Protein 4QRI (pdb70)

Radius of gyration: 18.88 Å; Cα contacts (8 Å, |Δi|>4): 677; chains: 2; bounding box: 54×50×44 Å

InterPro domains:
  IPR000836 Phosphoribosyltransferase domain [PF00156] (18-161)
  IPR000836 Phosphoribosyltransferase domain [cd06223] (22-133)
  IPR005904 Hypoxanthine phosphoribosyl transferase [TIGR01203] (14-175)
  IPR029057 Phosphoribosyltransferase-like [G3DSA:3.40.50.2020] (1-180)
  IPR029057 Phosphoribosyltransferase-like [SSF53271] (4-178)
  IPR050408 Hypoxanthine-guanine phosphoribosyltransferase [PTHR43340] (4-176)

CATH classification: 3.40.50.2020

Sequence (312 aa):
SDILHPRFSREEDISQKVKKSLALQISEDYKKLNPIFICVLKGGVYFFTDLTREIPFSVEINFVQARKIELLKDIDIDLSSDRHVIIVEDILDTGFTLQYLVRHIFTRNPASLEIVTLLLKEEFPVKYIGWRIPDEFLVGYGLDFDGRYRNLPDIHVLEPSDILHPRFSREDISQKVKSLALQQISSEDYKKLNPIFICVLKGGVYFFTDLTREIPFSVEINFVQAIELLKDIDIDLSDRHVIIVEDILDTGFTLQYLVRHIFTRNPASLEIVTLLLKEFPVKYIGWRIPDEFLVGYGLDFDGRYRNLPDIHVLEPG

Secondary structure (DSSP, 8-state):
--EEEEEE-HHHHHHHHHHHHHHHHHHHTTS--EEEEEETTTHHHHHHHHHTSSS--EEEEEEE----EEE---S--TT-EEEEEEEEESS-HHHHHHHHHHHTT--SEEEEEEEEEE------EEEEEE-S--EEBTTB-BTTBSTT-SSEEEEE-/--EEEEEE-HHHHHHHHHHHHHHHHHHHTTS--EEEEEETTTHHHHHHHHHTSSS--EEEEEE----SB---S--TT-EEEEEEEEESS-HHHHHHHHHHHTT--SEEEEEEEEEE-----EEEEEE-S--EEBTTB-BTTBSTT-SSEEEEE--

Structure (mmCIF, N/CA/C/O backbone):
data_4QRI
#
_entry.id   4QRI
#
_cell.length_a   74.647
_cell.length_b   74.647
_cell.length_c   162.333
_cell.angle_alpha   90.00
_cell.angle_beta   90.00
_cell.angle_gamma   90.00
#
_symmetry.space_group_name_H-M   'P 41 21 2'
#
loop_
_entity.id
_entity.type
_entity.pdbx_description
1 polymer 'Hypoxanthine-guanine-xanthine phosphoribosyltransferase'
2 non-polymer 'SULFATE ION'
3 non-polymer DI(HYDROXYETHYL)ETHER
4 water water
#
loop_
_atom_site.group_PDB
_atom_site.id
_atom_site.type_symbol
_atom_site.label_atom_id
_atom_site.label_alt_id
_atom_site.label_comp_id
_atom_site.label_asym_id
_atom_site.label_entity_id
_atom_site.label_seq_id
_atom_site.pdbx_PDB_ins_code
_atom_site.Cartn_x
_atom_site.Cartn_y
_atom_site.Cartn_z
_atom_site.occupancy
_atom_site.B_iso_or_equiv
_atom_site.auth_seq_id
_atom_site.auth_comp_id
_atom_site.auth_asym_id
_atom_site.auth_atom_id
_atom_site.pdbx_PDB_model_num
ATOM 1 N N . SER A 1 30 ? 4.727 -7.840 6.306 1.00 81.66 6 SER A N 1
ATOM 2 C CA . SER A 1 30 ? 4.144 -8.289 7.606 1.00 82.53 6 SER A CA 1
ATOM 3 C C . SER A 1 30 ? 4.993 -9.424 8.242 1.00 72.71 6 SER A C 1
ATOM 4 O O . SER A 1 30 ? 4.513 -10.524 8.523 1.00 68.21 6 SER A O 1
ATOM 7 N N . ASP A 1 31 ? 6.270 -9.118 8.457 1.00 71.15 7 ASP A N 1
ATOM 8 C CA . ASP A 1 31 ? 7.223 -10.044 9.088 1.00 61.65 7 ASP A CA 1
ATOM 9 C C . ASP A 1 31 ? 6.870 -10.273 10.538 1.00 57.43 7 ASP A C 1
ATOM 10 O O . ASP A 1 31 ? 6.437 -9.343 11.229 1.00 57.75 7 ASP A O 1
ATOM 15 N N . ILE A 1 32 ? 7.081 -11.500 11.010 1.00 52.63 8 ILE A N 1
ATOM 16 C CA . ILE A 1 32 ? 6.822 -11.823 12.399 1.00 52.86 8 ILE A CA 1
ATOM 17 C C . ILE A 1 32 ? 8.110 -12.398 12.984 1.00 51.49 8 ILE A C 1
ATOM 18 O O . ILE A 1 32 ? 8.697 -13.320 12.418 1.00 46.61 8 ILE A O 1
ATOM 23 N N . LEU A 1 33 ? 8.552 -11.823 14.098 1.00 49.31 9 LEU A N 1
ATOM 24 C CA . LEU A 1 33 ? 9.754 -12.258 14.770 1.00 46.79 9 LEU A CA 1
ATOM 25 C C . LEU A 1 33 ? 9.362 -12.960 16.032 1.00 47.57 9 LEU A C 1
ATOM 26 O O . LEU A 1 33 ? 8.429 -12.535 16.698 1.00 48.98 9 LEU A O 1
ATOM 31 N N . HIS A 1 34 ? 10.067 -14.047 16.341 1.00 39.74 10 HIS A N 1
ATOM 32 C CA . HIS A 1 34 ? 9.849 -14.795 17.585 1.00 39.04 10 HIS A CA 1
ATOM 33 C C . HIS A 1 34 ? 11.173 -14.930 18.303 1.00 36.25 10 HIS A C 1
ATOM 34 O O . HIS A 1 34 ? 12.193 -14.963 17.655 1.00 35.31 10 HIS A O 1
ATOM 41 N N . PRO A 1 35 ? 11.166 -14.969 19.635 1.00 36.42 11 PRO A N 1
ATOM 42 C CA . PRO A 1 35 ? 12.421 -15.102 20.402 1.00 37.14 11 PRO A CA 1
ATOM 43 C C . PRO A 1 35 ? 13.143 -16.421 20.103 1.00 36.20 11 PRO A C 1
ATOM 44 O O . PRO A 1 35 ? 12.502 -17.404 19.753 1.00 33.67 11 PRO A O 1
ATOM 48 N N . ARG A 1 36 ? 14.466 -16.409 20.188 1.00 32.52 12 ARG A N 1
ATOM 49 C CA . ARG A 1 36 ? 15.247 -17.590 19.955 1.00 33.51 12 ARG A CA 1
ATOM 50 C C . ARG A 1 36 ? 16.445 -17.603 20.879 1.00 30.35 12 ARG A C 1
ATOM 51 O O . ARG A 1 36 ? 16.525 -18.466 21.725 1.00 29.96 12 ARG A O 1
ATOM 59 N N . PHE A 1 37 ? 17.393 -16.692 20.671 1.00 29.41 13 PHE A N 1
ATOM 60 C CA . PHE A 1 37 ? 18.545 -16.578 21.548 1.00 29.15 13 PHE A CA 1
ATOM 61 C C . PHE A 1 37 ? 18.561 -15.143 22.102 1.00 32.62 13 PHE A C 1
ATOM 62 O O . PHE A 1 37 ? 18.651 -14.170 21.342 1.00 33.76 13 PHE A O 1
ATOM 70 N N . SER A 1 38 ? 18.470 -15.003 23.434 1.00 32.48 14 SER A N 1
ATOM 71 C CA . SER A 1 38 ? 18.471 -13.676 24.031 1.00 31.76 14 SER A CA 1
ATOM 72 C C . SER A 1 38 ? 19.902 -13.135 24.087 1.00 30.98 14 SER A C 1
ATOM 73 O O . SER A 1 38 ? 20.855 -13.888 23.910 1.00 33.74 14 SER A O 1
ATOM 76 N N . ARG A 1 39 ? 20.052 -11.850 24.378 1.00 32.93 15 ARG A N 1
ATOM 77 C CA . ARG A 1 39 ? 21.376 -11.236 24.552 1.00 34.83 15 ARG A CA 1
ATOM 78 C C . ARG A 1 39 ? 22.190 -12.008 25.586 1.00 30.53 15 ARG A C 1
ATOM 79 O O . ARG A 1 39 ? 23.390 -12.150 25.462 1.00 29.20 15 ARG A O 1
ATOM 87 N N A GLU A 1 40 ? 21.522 -12.425 26.650 0.50 31.46 16 GLU A N 1
ATOM 88 N N B GLU A 1 40 ? 21.528 -12.430 26.653 0.50 31.64 16 GLU A N 1
ATOM 89 C CA A GLU A 1 40 ? 22.161 -13.155 27.720 0.50 32.51 16 GLU A CA 1
ATOM 90 C CA B GLU A 1 40 ? 22.200 -13.162 27.708 0.50 32.93 16 GLU A CA 1
ATOM 91 C C A GLU A 1 40 ? 22.569 -14.562 27.268 0.50 31.04 16 GLU A C 1
ATOM 92 C C B GLU A 1 40 ? 22.588 -14.564 27.252 0.50 31.29 16 GLU A C 1
ATOM 93 O O A GLU A 1 40 ? 23.650 -15.017 27.611 0.50 29.66 16 GLU A O 1
ATOM 94 O O B GLU A 1 40 ? 23.660 -15.029 27.598 0.50 29.90 16 GLU A O 1
ATOM 105 N N . ASP A 1 41 ? 21.741 -15.239 26.475 1.00 29.97 17 ASP A N 1
ATOM 106 C CA . ASP A 1 41 ? 22.102 -16.586 25.993 1.00 30.88 17 ASP A CA 1
ATOM 107 C C . ASP A 1 41 ? 23.379 -16.454 25.143 1.00 31.61 17 ASP A C 1
ATOM 108 O O . ASP A 1 41 ? 24.320 -17.238 25.267 1.00 33.61 17 ASP A O 1
ATOM 113 N N . ILE A 1 42 ? 23.392 -15.425 24.308 1.00 28.19 18 ILE A N 1
ATOM 114 C CA . ILE A 1 42 ? 24.495 -15.184 23.393 1.00 29.23 18 ILE A CA 1
ATOM 115 C C . ILE A 1 42 ? 25.758 -14.846 24.173 1.00 30.04 18 ILE A C 1
ATOM 116 O O . ILE A 1 42 ? 26.819 -15.397 23.940 1.00 27.98 18 ILE A O 1
ATOM 121 N N . SER A 1 43 ? 25.608 -13.977 25.152 1.00 30.88 19 SER A N 1
ATOM 122 C CA . SER A 1 43 ? 26.725 -13.586 25.986 1.00 34.01 19 SER A CA 1
ATOM 123 C C . SER A 1 43 ? 27.316 -14.799 26.691 1.00 32.29 19 SER A C 1
ATOM 124 O O . SER A 1 43 ? 28.531 -14.991 26.758 1.00 32.79 19 SER A O 1
ATOM 127 N N . GLN A 1 44 ? 26.465 -15.655 27.211 1.00 31.18 20 GLN A N 1
ATOM 128 C CA . GLN A 1 44 ? 26.976 -16.829 27.902 1.00 34.58 20 GLN A CA 1
ATOM 129 C C . GLN A 1 44 ? 27.700 -17.778 26.918 1.00 31.66 20 GLN A C 1
ATOM 130 O O . GLN A 1 44 ? 28.776 -18.304 27.216 1.00 29.67 20 GLN A O 1
ATOM 136 N N . LYS A 1 45 ? 27.144 -17.932 25.723 1.00 30.16 21 LYS A N 1
ATOM 137 C CA . LYS A 1 45 ? 27.721 -18.851 24.753 1.00 33.03 21 LYS A CA 1
ATOM 138 C C . LYS A 1 45 ? 29.060 -18.289 24.256 1.00 35.47 21 LYS A C 1
ATOM 139 O O . LYS A 1 45 ? 30.052 -19.005 24.157 1.00 35.39 21 LYS A O 1
ATOM 145 N N . VAL A 1 46 ? 29.081 -16.997 23.972 1.00 33.28 22 VAL A N 1
ATOM 146 C CA . VAL A 1 46 ? 30.311 -16.332 23.584 1.00 34.41 22 VAL A CA 1
ATOM 147 C C . VAL A 1 46 ? 31.395 -16.518 24.652 1.00 34.07 22 VAL A C 1
ATOM 148 O O . VAL A 1 46 ? 32.559 -16.757 24.332 1.00 36.41 22 VAL A O 1
ATOM 152 N N A LYS A 1 47 ? 31.025 -16.367 25.923 0.50 34.90 23 LYS A N 1
ATOM 153 N N B LYS A 1 47 ? 31.023 -16.374 25.913 0.50 33.11 23 LYS A N 1
ATOM 154 C CA A LYS A 1 47 ? 32.006 -16.523 27.012 0.50 35.53 23 LYS A CA 1
ATOM 155 C CA B LYS A 1 47 ? 31.985 -16.525 26.997 0.50 32.62 23 LYS A CA 1
ATOM 156 C C A LYS A 1 47 ? 32.570 -17.945 27.067 0.50 34.91 23 LYS A C 1
ATOM 157 C C B LYS A 1 47 ? 32.566 -17.942 27.056 0.50 33.30 23 LYS A C 1
ATOM 158 O O A LYS A 1 47 ? 33.752 -18.123 27.296 0.50 35.99 23 LYS A O 1
ATOM 159 O O B LYS A 1 47 ? 33.749 -18.116 27.295 0.50 34.47 23 LYS A O 1
ATOM 170 N N . SER A 1 48 ? 31.734 -18.953 26.843 1.00 32.75 24 SER A N 1
ATOM 171 C CA . SER A 1 48 ? 32.229 -20.306 26.871 1.00 33.57 24 SER A CA 1
ATOM 172 C C . SER A 1 48 ? 33.127 -20.580 25.664 1.00 32.96 24 SER A C 1
ATOM 173 O O . SER A 1 48 ? 34.156 -21.196 25.831 1.00 34.50 24 SER A O 1
ATOM 176 N N . LEU A 1 49 ? 32.774 -20.102 24.464 1.00 30.34 25 LEU A N 1
ATOM 177 C CA . LEU A 1 49 ? 33.640 -20.285 23.300 1.00 31.56 25 LEU A CA 1
ATOM 178 C C . LEU A 1 49 ? 34.975 -19.580 23.501 1.00 32.71 25 LEU A C 1
ATOM 179 O O . LEU A 1 49 ? 36.018 -20.082 23.090 1.00 37.11 25 LEU A O 1
ATOM 184 N N . ALA A 1 50 ? 34.941 -18.386 24.072 1.00 33.25 26 ALA A N 1
ATOM 185 C CA . ALA A 1 50 ? 36.164 -17.627 24.281 1.00 33.18 26 ALA A CA 1
ATOM 186 C C . ALA A 1 50 ? 37.051 -18.351 25.258 1.00 35.26 26 ALA A C 1
ATOM 187 O O . ALA A 1 50 ? 38.269 -18.330 25.113 1.00 35.90 26 ALA A O 1
ATOM 189 N N . LEU A 1 51 ? 36.463 -18.983 26.262 1.00 34.99 27 LEU A N 1
ATOM 190 C CA . LEU A 1 51 ? 37.285 -19.710 27.237 1.00 42.04 27 LEU A CA 1
ATOM 191 C C . LEU A 1 51 ? 38.042 -20.890 26.587 1.00 39.01 27 LEU A C 1
ATOM 192 O O . LEU A 1 51 ? 39.221 -21.081 26.858 1.00 40.08 27 LEU A O 1
ATOM 197 N N . GLN A 1 52 ? 37.382 -21.649 25.717 1.00 37.52 28 GLN A N 1
ATOM 198 C CA . GLN A 1 52 ? 38.040 -22.768 25.035 1.00 39.47 28 GLN A CA 1
ATOM 199 C C . GLN A 1 52 ? 39.115 -22.196 24.129 1.00 39.74 28 GLN A C 1
ATOM 200 O O . GLN A 1 52 ? 40.238 -22.657 24.140 1.00 41.42 28 GLN A O 1
ATOM 206 N N . ILE A 1 53 ? 38.779 -21.159 23.365 1.00 37.26 29 ILE A N 1
ATOM 207 C CA . ILE A 1 53 ? 39.738 -20.582 22.419 1.00 38.91 29 ILE A CA 1
ATOM 208 C C . ILE A 1 53 ? 40.958 -20.008 23.128 1.00 40.34 29 ILE A C 1
ATOM 209 O O . ILE A 1 53 ? 42.108 -20.224 22.700 1.00 43.61 29 ILE A O 1
ATOM 214 N N . SER A 1 54 ? 40.723 -19.302 24.217 1.00 41.37 30 SER A N 1
ATOM 215 C CA . SER A 1 54 ? 41.820 -18.725 25.003 1.00 43.74 30 SER A CA 1
ATOM 216 C C . SER A 1 54 ? 42.800 -19.776 25.473 1.00 44.11 30 SER A C 1
ATOM 217 O O . SER A 1 54 ? 44.001 -19.573 25.386 1.00 49.54 30 SER A O 1
ATOM 220 N N . GLU A 1 55 ? 42.295 -20.885 25.989 1.00 48.66 31 GLU A N 1
ATOM 221 C CA . GLU A 1 55 ? 43.180 -21.974 26.446 1.00 52.94 31 GLU A CA 1
ATOM 222 C C . GLU A 1 55 ? 43.943 -22.593 25.284 1.00 49.68 31 GLU A C 1
ATOM 223 O O . GLU A 1 55 ? 45.144 -22.758 25.346 1.00 42.21 31 GLU A O 1
ATOM 229 N N . ASP A 1 56 ? 43.262 -22.819 24.170 1.00 46.52 32 ASP A N 1
ATOM 230 C CA . ASP A 1 56 ? 43.929 -23.468 23.048 1.00 48.69 32 ASP A CA 1
ATOM 231 C C . ASP A 1 56 ? 44.941 -22.570 22.361 1.00 47.60 32 ASP A C 1
ATOM 232 O O . ASP A 1 56 ? 45.892 -23.081 21.813 1.00 53.80 32 ASP A O 1
ATOM 237 N N . TYR A 1 57 ? 44.763 -21.250 22.426 1.00 45.55 33 TYR A N 1
ATOM 238 C CA . TYR A 1 57 ? 45.663 -20.308 21.737 1.00 45.84 33 TYR A CA 1
ATOM 239 C C . TYR A 1 57 ? 46.529 -19.396 22.613 1.00 45.77 33 TYR A C 1
ATOM 240 O O . TYR A 1 57 ? 47.245 -18.544 22.089 1.00 43.89 33 TYR A O 1
ATOM 249 N N . LYS A 1 58 ? 46.528 -19.633 23.918 1.00 49.10 34 LYS A N 1
ATOM 250 C CA . LYS A 1 58 ? 47.283 -18.809 24.897 1.00 55.55 34 LYS A CA 1
ATOM 251 C C . LYS A 1 58 ? 48.698 -18.352 24.476 1.00 55.54 34 LYS A C 1
ATOM 252 O O . LYS A 1 58 ? 49.056 -17.193 24.641 1.00 59.88 34 LYS A O 1
ATOM 258 N N . LYS A 1 59 ? 49.493 -19.258 23.931 1.00 57.26 35 LYS A N 1
ATOM 259 C CA . LYS A 1 59 ? 50.874 -18.938 23.548 1.00 63.52 35 LYS A CA 1
ATOM 260 C C . LYS A 1 59 ? 51.079 -18.848 22.040 1.00 61.13 35 LYS A C 1
ATOM 261 O O . LYS A 1 59 ? 52.213 -18.706 21.574 1.00 61.68 35 LYS A O 1
ATOM 267 N N . LEU A 1 60 ? 49.992 -18.891 21.282 1.00 53.06 36 LEU A N 1
ATOM 268 C CA . LEU A 1 60 ? 50.092 -18.987 19.843 1.00 51.94 36 LEU A CA 1
ATOM 269 C C . LEU A 1 60 ? 49.942 -17.678 19.074 1.00 52.81 36 LEU A C 1
ATOM 270 O O . LEU A 1 60 ? 49.875 -17.705 17.856 1.00 54.56 36 LEU A O 1
ATOM 275 N N . ASN A 1 61 ? 49.894 -16.541 19.774 1.00 55.45 37 ASN A N 1
ATOM 276 C CA . ASN A 1 61 ? 49.832 -15.240 19.118 1.00 54.16 37 ASN A CA 1
ATOM 277 C C . ASN A 1 61 ? 48.858 -15.293 17.930 1.00 51.83 37 ASN A C 1
ATOM 278 O O . ASN A 1 61 ? 49.216 -14.995 16.791 1.00 49.16 37 ASN A O 1
ATOM 283 N N . PRO A 1 62 ? 47.612 -15.669 18.197 1.00 47.66 38 PRO A N 1
ATOM 284 C CA . PRO A 1 62 ? 46.654 -15.861 17.110 1.00 46.47 38 PRO A CA 1
ATOM 285 C C . PRO A 1 62 ? 46.159 -14.607 16.383 1.00 43.44 38 PRO A C 1
ATOM 286 O O . PRO A 1 62 ? 46.194 -13.510 16.934 1.00 42.43 38 PRO A O 1
ATOM 290 N N . ILE A 1 63 ? 45.710 -14.826 15.151 1.00 41.56 39 ILE A N 1
ATOM 291 C CA . ILE A 1 63 ? 45.117 -13.826 14.305 1.00 44.25 39 ILE A CA 1
ATOM 292 C C . ILE A 1 63 ? 43.660 -14.229 14.118 1.00 41.75 39 ILE A C 1
ATOM 293 O O . ILE A 1 63 ? 43.378 -15.339 13.675 1.00 44.77 39 ILE A O 1
ATOM 298 N N . PHE A 1 64 ? 42.745 -13.335 14.457 1.00 37.67 40 PHE A N 1
ATOM 299 C CA . PHE A 1 64 ? 41.333 -13.583 14.295 1.00 36.73 40 PHE A CA 1
ATOM 300 C C . PHE A 1 64 ? 40.850 -12.825 13.078 1.00 37.48 40 PHE A C 1
ATOM 301 O O . PHE A 1 64 ? 41.013 -11.595 13.012 1.00 39.30 40 PHE A O 1
ATOM 309 N N . ILE A 1 65 ? 40.256 -13.560 12.131 1.00 36.84 41 ILE A N 1
ATOM 310 C CA . ILE A 1 65 ? 39.753 -13.006 10.884 1.00 39.30 41 ILE A CA 1
ATOM 311 C C . ILE A 1 65 ? 38.243 -12.916 10.955 1.00 38.56 41 ILE A C 1
ATOM 312 O O . ILE A 1 65 ? 37.563 -13.929 11.072 1.00 36.89 41 ILE A O 1
ATOM 317 N N . CYS A 1 66 ? 37.731 -11.696 10.874 1.00 35.55 42 CYS A N 1
ATOM 318 C CA . CYS A 1 66 ? 36.300 -11.453 10.921 1.00 34.08 42 CYS A CA 1
ATOM 319 C C . CYS A 1 66 ? 35.751 -11.536 9.508 1.00 34.71 42 CYS A C 1
ATOM 320 O O . CYS A 1 66 ? 36.262 -10.864 8.606 1.00 34.11 42 CYS A O 1
ATOM 323 N N . VAL A 1 67 ? 34.725 -12.351 9.300 1.00 34.22 43 VAL A N 1
ATOM 324 C CA . VAL A 1 67 ? 34.070 -12.407 8.010 1.00 33.84 43 VAL A CA 1
ATOM 325 C C . VAL A 1 67 ? 32.918 -11.398 8.014 1.00 32.44 43 VAL A C 1
ATOM 326 O O . VAL A 1 67 ? 31.877 -11.657 8.577 1.00 30.74 43 VAL A O 1
ATOM 330 N N . LEU A 1 68 ? 33.122 -10.246 7.371 1.00 35.10 44 LEU A N 1
ATOM 331 C CA . LEU A 1 68 ? 32.096 -9.190 7.278 1.00 34.97 44 LEU A CA 1
ATOM 332 C C . LEU A 1 68 ? 31.011 -9.602 6.295 1.00 35.73 44 LEU A C 1
ATOM 333 O O . LEU A 1 68 ? 31.248 -10.441 5.446 1.00 34.56 44 LEU A O 1
ATOM 338 N N . LYS A 1 69 ? 29.804 -9.073 6.403 1.00 37.05 45 LYS A N 1
ATOM 339 C CA . LYS A 1 69 ? 29.387 -8.122 7.425 1.00 39.12 45 LYS A CA 1
ATOM 340 C C . LYS A 1 69 ? 28.757 -8.819 8.659 1.00 39.12 45 LYS A C 1
ATOM 341 O O . LYS A 1 69 ? 28.885 -8.344 9.789 1.00 40.69 45 LYS A O 1
ATOM 347 N N . GLY A 1 70 ? 28.158 -9.977 8.448 1.00 43.16 46 GLY A N 1
ATOM 348 C CA . GLY A 1 70 ? 27.466 -10.696 9.513 1.00 42.85 46 GLY A CA 1
ATOM 349 C C . GLY A 1 70 ? 28.250 -11.172 10.720 1.00 39.62 46 GLY A C 1
ATOM 350 O O . GLY A 1 70 ? 27.675 -11.291 11.817 1.00 39.89 46 GLY A O 1
ATOM 351 N N . GLY A 1 71 ? 29.550 -11.413 10.570 1.00 30.68 47 GLY A N 1
ATOM 352 C CA . GLY A 1 71 ? 30.315 -11.873 11.703 1.00 28.73 47 GLY A CA 1
ATOM 353 C C . GLY A 1 71 ? 30.714 -10.810 12.710 1.00 28.82 47 GLY A C 1
ATOM 354 O O . GLY A 1 71 ? 31.145 -11.128 13.796 1.00 32.49 47 GLY A O 1
ATOM 355 N N . VAL A 1 72 ? 30.489 -9.544 12.393 1.00 28.34 48 VAL A N 1
ATOM 356 C CA . VAL A 1 72 ? 31.056 -8.475 13.197 1.00 28.26 48 VAL A CA 1
ATOM 357 C C . VAL A 1 72 ? 30.636 -8.389 14.661 1.00 28.87 48 VAL A C 1
ATOM 358 O O . VAL A 1 72 ? 31.484 -8.133 15.520 1.00 30.52 48 VAL A O 1
ATOM 362 N N . TYR A 1 73 ? 29.356 -8.609 14.963 1.00 28.89 49 TYR A N 1
ATOM 363 C CA . TYR A 1 73 ? 28.882 -8.516 16.346 1.00 28.43 49 TYR A CA 1
ATOM 364 C C . TYR A 1 73 ? 29.506 -9.634 17.163 1.00 30.23 49 TYR A C 1
ATOM 365 O O . TYR A 1 73 ? 30.039 -9.401 18.252 1.00 26.67 49 TYR A O 1
ATOM 374 N N . PHE A 1 74 ? 29.451 -10.854 16.626 1.00 29.76 50 PHE A N 1
ATOM 375 C CA . PHE A 1 74 ? 30.058 -12.014 17.297 1.00 27.34 50 PHE A CA 1
ATOM 376 C C . PHE A 1 74 ? 31.549 -11.818 17.495 1.00 27.93 50 PHE A C 1
ATOM 377 O O . PHE A 1 74 ? 32.093 -12.034 18.578 1.00 28.02 50 PHE A O 1
ATOM 385 N N . PHE A 1 75 ? 32.204 -11.307 16.464 1.00 29.50 51 PHE A N 1
ATOM 386 C CA . PHE A 1 75 ? 33.642 -11.100 16.487 1.00 28.52 51 PHE A CA 1
ATOM 387 C C . PHE A 1 75 ? 34.095 -10.172 17.601 1.00 28.97 51 PHE A C 1
ATOM 388 O O . PHE A 1 75 ? 35.057 -10.457 18.317 1.00 32.09 51 PHE A O 1
ATOM 396 N N . THR A 1 76 ? 33.408 -9.055 17.773 1.00 29.48 52 THR A N 1
ATOM 397 C CA . THR A 1 76 ? 33.832 -8.099 18.794 1.00 31.76 52 THR A CA 1
ATOM 398 C C . THR A 1 76 ? 33.572 -8.651 20.183 1.00 32.16 52 THR A C 1
ATOM 399 O O . THR A 1 76 ? 34.347 -8.405 21.109 1.00 29.31 52 THR A O 1
ATOM 403 N N . ASP A 1 77 ? 32.448 -9.354 20.331 1.00 31.08 53 ASP A N 1
ATOM 404 C CA . ASP A 1 77 ? 32.075 -9.933 21.622 1.00 30.81 53 ASP A CA 1
ATOM 405 C C . ASP A 1 77 ? 33.035 -11.041 22.007 1.00 30.03 53 ASP A C 1
ATOM 406 O O . ASP A 1 77 ? 33.508 -11.075 23.131 1.00 30.43 53 ASP A O 1
ATOM 411 N N . LEU A 1 78 ? 33.365 -11.898 21.057 1.00 29.01 54 LEU A N 1
ATOM 412 C CA . LEU A 1 78 ? 34.297 -12.973 21.304 1.00 30.17 54 LEU A CA 1
ATOM 413 C C . LEU A 1 78 ? 35.732 -12.501 21.613 1.00 30.49 54 LEU A C 1
ATOM 414 O O . LEU A 1 78 ? 36.331 -12.935 22.581 1.00 29.38 54 LEU A O 1
ATOM 419 N N . THR A 1 79 ? 36.297 -11.649 20.758 1.00 31.74 55 THR A N 1
ATOM 420 C CA . THR A 1 79 ? 37.702 -11.244 20.913 1.00 30.99 55 THR A CA 1
ATOM 421 C C . THR A 1 79 ? 37.924 -10.490 22.203 1.00 31.97 55 THR A C 1
ATOM 422 O O . THR A 1 79 ? 38.996 -10.569 22.786 1.00 32.18 55 THR A O 1
ATOM 426 N N . ARG A 1 80 ? 36.896 -9.784 22.657 1.00 32.33 56 ARG A N 1
ATOM 427 C CA . ARG A 1 80 ? 36.920 -9.068 23.938 1.00 34.41 56 ARG A CA 1
ATOM 428 C C . ARG A 1 80 ? 37.093 -9.927 25.162 1.00 35.68 56 ARG A C 1
ATOM 429 O O . ARG A 1 80 ? 37.481 -9.427 26.216 1.00 36.05 56 ARG A O 1
ATOM 437 N N . GLU A 1 81 ? 36.574 -11.140 25.071 1.00 33.53 57 GLU A N 1
ATOM 438 C CA . GLU A 1 81 ? 36.600 -12.104 26.168 1.00 36.43 57 GLU A CA 1
ATOM 439 C C . GLU A 1 81 ? 37.883 -12.929 26.177 1.00 35.01 57 GLU A C 1
ATOM 440 O O . GLU A 1 81 ? 38.043 -13.762 27.045 1.00 41.58 57 GLU A O 1
ATOM 446 N N . ILE A 1 82 ? 38.749 -12.747 25.178 1.00 34.96 58 ILE A N 1
ATOM 447 C CA . ILE A 1 82 ? 40.043 -13.420 25.138 1.00 36.74 58 ILE A CA 1
ATOM 448 C C . ILE A 1 82 ? 40.928 -12.465 25.958 1.00 37.66 58 ILE A C 1
ATOM 449 O O . ILE A 1 82 ? 41.258 -11.383 25.480 1.00 38.13 58 ILE A O 1
ATOM 454 N N . PRO A 1 83 ? 41.374 -12.874 27.150 1.00 38.67 59 PRO A N 1
ATOM 455 C CA . PRO A 1 83 ? 42.121 -11.994 28.064 1.00 38.34 59 PRO A CA 1
ATOM 456 C C . PRO A 1 83 ? 43.593 -11.735 27.742 1.00 39.84 59 PRO A C 1
ATOM 457 O O . PRO A 1 83 ? 44.397 -11.617 28.644 1.00 46.01 59 PRO A O 1
ATOM 461 N N . PHE A 1 84 ? 43.968 -11.719 26.471 1.00 39.43 60 PHE A N 1
ATOM 462 C CA . PHE A 1 84 ? 45.335 -11.382 26.072 1.00 37.87 60 PHE A CA 1
ATOM 463 C C . PHE A 1 84 ? 45.189 -10.783 24.686 1.00 37.40 60 PHE A C 1
ATOM 464 O O . PHE A 1 84 ? 44.170 -11.004 24.006 1.00 36.29 60 PHE A O 1
ATOM 472 N N . SER A 1 85 ? 46.169 -9.993 24.290 1.00 36.88 61 SER A N 1
ATOM 473 C CA . SER A 1 85 ? 46.135 -9.352 23.009 1.00 38.25 61 SER A CA 1
ATOM 474 C C . SER A 1 85 ? 46.045 -10.331 21.864 1.00 38.59 61 SER A C 1
ATOM 475 O O . SER A 1 85 ? 46.771 -11.310 21.829 1.00 40.87 61 SER A O 1
ATOM 478 N N . VAL A 1 86 ? 45.170 -10.047 20.913 1.00 38.59 62 VAL A N 1
ATOM 479 C CA . VAL A 1 86 ? 45.092 -10.855 19.692 1.00 37.10 62 VAL A CA 1
ATOM 480 C C . VAL A 1 86 ? 45.137 -9.880 18.532 1.00 36.46 62 VAL A C 1
ATOM 481 O O . VAL A 1 86 ? 44.881 -8.678 18.701 1.00 33.83 62 VAL A O 1
ATOM 485 N N . GLU A 1 87 ? 45.496 -10.373 17.363 1.00 36.35 63 GLU A N 1
ATOM 486 C CA . GLU A 1 87 ? 45.538 -9.534 16.194 1.00 37.35 63 GLU A CA 1
ATOM 487 C C . GLU A 1 87 ? 44.217 -9.745 15.453 1.00 37.71 63 GLU A C 1
ATOM 488 O O . GLU A 1 87 ? 43.708 -10.851 15.410 1.00 39.88 63 GLU A O 1
ATOM 494 N N . ILE A 1 88 ? 43.635 -8.680 14.929 1.00 35.80 64 ILE A N 1
ATOM 495 C CA . ILE A 1 88 ? 42.380 -8.787 14.228 1.00 36.05 64 ILE A CA 1
ATOM 496 C C . ILE A 1 88 ? 42.534 -8.348 12.787 1.00 38.37 64 ILE A C 1
ATOM 497 O O . ILE A 1 88 ? 43.403 -7.545 12.479 1.00 41.62 64 ILE A O 1
ATOM 502 N N . ASN A 1 89 ? 41.728 -8.925 11.904 1.00 38.26 65 ASN A N 1
ATOM 503 C CA . ASN A 1 89 ? 41.781 -8.573 10.495 1.00 39.30 65 ASN A CA 1
ATOM 504 C C . ASN A 1 89 ? 40.405 -8.876 9.949 1.00 36.61 65 ASN A C 1
ATOM 505 O O . ASN A 1 89 ? 39.654 -9.645 10.534 1.00 36.14 65 ASN A O 1
ATOM 510 N N . PHE A 1 90 ? 40.108 -8.313 8.800 1.00 35.78 66 PHE A N 1
ATOM 511 C CA . PHE A 1 90 ? 3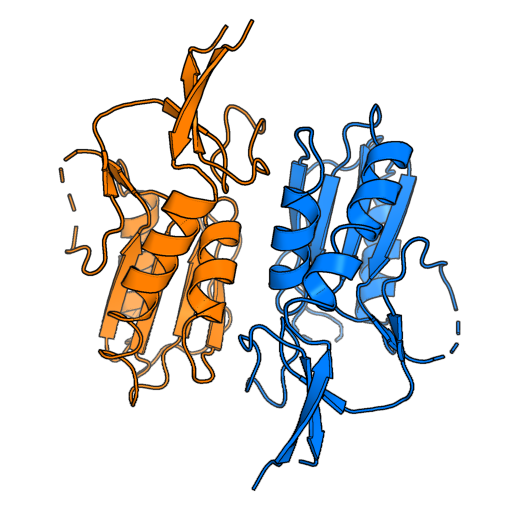8.797 -8.401 8.227 1.00 35.99 66 PHE A CA 1
ATOM 512 C C . PHE A 1 90 ? 38.800 -8.772 6.759 1.00 39.27 66 PHE A C 1
ATOM 513 O O . PHE A 1 90 ? 39.646 -8.284 6.012 1.00 45.18 66 PHE A O 1
ATOM 521 N N . VAL A 1 91 ? 37.846 -9.621 6.356 1.00 37.49 67 VAL A N 1
ATOM 522 C CA . VAL A 1 91 ? 37.629 -9.953 4.965 1.00 39.49 67 VAL A CA 1
ATOM 523 C C . VAL A 1 91 ? 36.136 -9.829 4.644 1.00 36.65 67 VAL A C 1
ATOM 524 O O . VAL A 1 91 ? 35.296 -9.966 5.506 1.00 34.31 67 VAL A O 1
ATOM 528 N N . GLN A 1 92 ? 35.817 -9.539 3.397 1.00 39.17 68 GLN A N 1
ATOM 529 C CA . GLN A 1 92 ? 34.436 -9.459 2.956 1.00 39.23 68 GLN A CA 1
ATOM 530 C C . GLN A 1 92 ? 34.320 -9.869 1.479 1.00 41.45 68 GLN A C 1
ATOM 531 O O . GLN A 1 92 ? 35.133 -9.443 0.650 1.00 42.57 68 GLN A O 1
ATOM 537 N N . ALA A 1 93 ? 33.297 -10.674 1.197 1.00 45.64 69 ALA A N 1
ATOM 538 C CA . ALA A 1 93 ? 32.900 -11.155 -0.133 1.00 56.70 69 ALA A CA 1
ATOM 539 C C . ALA A 1 93 ? 31.537 -10.541 -0.512 1.00 61.24 69 ALA A C 1
ATOM 540 O O . ALA A 1 93 ? 30.698 -10.334 0.360 1.00 60.95 69 ALA A O 1
ATOM 542 N N . ARG A 1 94 ? 31.310 -10.235 -1.786 1.00 66.61 70 ARG A N 1
ATOM 543 C CA . ARG A 1 94 ? 30.014 -9.683 -2.214 1.00 71.68 70 ARG A CA 1
ATOM 544 C C . ARG A 1 94 ? 28.996 -10.813 -2.178 1.00 72.06 70 ARG A C 1
ATOM 545 O O . ARG A 1 94 ? 29.254 -11.894 -2.731 1.00 75.00 70 ARG A O 1
ATOM 553 N N . LYS A 1 104 ? 30.927 -17.145 -9.503 1.00 74.54 80 LYS A N 1
ATOM 554 C CA . LYS A 1 104 ? 31.645 -15.901 -9.221 1.00 72.09 80 LYS A CA 1
ATOM 555 C C . LYS A 1 104 ? 31.677 -15.467 -7.741 1.00 68.46 80 LYS A C 1
ATOM 556 O O . LYS A 1 104 ? 30.682 -15.527 -7.032 1.00 75.83 80 LYS A O 1
ATOM 562 N N . ILE A 1 105 ? 32.842 -15.005 -7.298 1.00 67.64 81 ILE A N 1
ATOM 563 C CA . ILE A 1 105 ? 33.042 -14.502 -5.935 1.00 61.74 81 ILE A CA 1
ATOM 564 C C . ILE A 1 105 ? 33.821 -13.196 -6.023 1.00 58.14 81 ILE A C 1
ATOM 565 O O . ILE A 1 105 ? 34.888 -13.133 -6.653 1.00 61.50 81 ILE A O 1
ATOM 570 N N . GLU A 1 106 ? 33.291 -12.157 -5.407 1.00 52.67 82 GLU A N 1
ATOM 571 C CA . GLU A 1 106 ? 33.949 -10.865 -5.417 1.00 56.12 82 GLU A CA 1
ATOM 572 C C . GLU A 1 106 ? 34.454 -10.549 -4.031 1.00 49.31 82 GLU A C 1
ATOM 573 O O . GLU A 1 106 ? 33.658 -10.473 -3.108 1.00 49.76 82 GLU A O 1
ATOM 579 N N . LEU A 1 107 ? 35.774 -10.469 -3.856 1.00 51.37 83 LEU A N 1
ATOM 580 C CA . LEU A 1 107 ? 36.343 -10.079 -2.563 1.00 50.72 83 LEU A CA 1
ATOM 581 C C . LEU A 1 107 ? 36.373 -8.577 -2.514 1.00 49.22 83 LEU A C 1
ATOM 582 O O . LEU A 1 107 ? 37.131 -7.945 -3.224 1.00 53.93 83 LEU A O 1
ATOM 587 N N . LEU A 1 108 ? 35.496 -7.993 -1.726 1.00 47.07 84 LEU A N 1
ATOM 588 C CA . LEU A 1 108 ? 35.504 -6.550 -1.565 1.00 43.07 84 LEU A CA 1
ATOM 589 C C . LEU A 1 108 ? 36.678 -6.215 -0.643 1.00 40.40 84 LEU A C 1
ATOM 590 O O . LEU A 1 108 ? 37.229 -5.145 -0.725 1.00 39.53 84 LEU A O 1
ATOM 595 N N . LYS A 1 109 ? 37.072 -7.152 0.211 1.00 40.62 85 LYS A N 1
ATOM 596 C CA . LYS A 1 109 ? 38.207 -6.940 1.086 1.00 43.77 85 LYS A CA 1
ATOM 597 C C . LYS A 1 109 ? 38.953 -8.245 1.364 1.00 44.54 85 LYS A C 1
ATOM 598 O O . LYS A 1 109 ? 38.377 -9.214 1.862 1.00 40.63 85 LYS A O 1
ATOM 604 N N . ASP A 1 110 ? 40.242 -8.247 1.054 1.00 54.34 86 ASP A N 1
ATOM 605 C CA . ASP A 1 110 ? 41.096 -9.401 1.287 1.00 58.30 86 ASP A CA 1
ATOM 606 C C . ASP A 1 110 ? 41.915 -9.183 2.554 1.00 57.13 86 ASP A C 1
ATOM 607 O O . ASP A 1 110 ? 41.913 -8.097 3.136 1.00 49.66 86 ASP A O 1
ATOM 612 N N . ILE A 1 111 ? 42.618 -10.236 2.965 1.00 64.58 87 ILE A N 1
ATOM 613 C CA . ILE A 1 111 ? 43.525 -10.220 4.110 1.00 70.73 87 ILE A CA 1
ATOM 614 C C . ILE A 1 111 ? 44.654 -9.239 3.789 1.00 75.80 87 ILE A C 1
ATOM 615 O O . ILE A 1 111 ? 45.266 -9.339 2.723 1.00 71.01 87 ILE A O 1
ATOM 620 N N . ASP A 1 112 ? 44.934 -8.312 4.708 1.00 80.92 88 ASP A N 1
ATOM 621 C CA . ASP A 1 112 ? 45.992 -7.314 4.498 1.00 93.02 88 ASP A CA 1
ATOM 622 C C . ASP A 1 112 ? 47.291 -7.603 5.290 1.00 98.09 88 ASP A C 1
ATOM 623 O O . ASP A 1 112 ? 48.122 -6.714 5.477 1.00 108.30 88 ASP A O 1
ATOM 628 N N . ILE A 1 113 ? 47.480 -8.847 5.722 1.00 92.71 89 ILE A N 1
ATOM 629 C CA . ILE A 1 113 ? 48.626 -9.227 6.535 1.00 93.62 89 ILE A CA 1
ATOM 630 C C . ILE A 1 113 ? 49.286 -10.551 6.103 1.00 85.07 89 ILE A C 1
ATOM 631 O O . ILE A 1 113 ? 48.665 -11.383 5.443 1.00 79.36 89 ILE A O 1
ATOM 636 N N . ASP A 1 114 ? 50.557 -10.718 6.460 1.00 76.74 90 ASP A N 1
ATOM 637 C CA . ASP A 1 114 ? 51.292 -11.956 6.197 1.00 74.69 90 ASP A CA 1
ATOM 638 C C . ASP A 1 114 ? 50.796 -13.027 7.191 1.00 67.05 90 ASP A C 1
ATOM 639 O O . ASP A 1 114 ? 50.900 -12.845 8.405 1.00 60.08 90 ASP A O 1
ATOM 644 N N . LEU A 1 115 ? 50.282 -14.136 6.666 1.00 60.04 91 LEU A N 1
ATOM 645 C CA . LEU A 1 115 ? 49.769 -15.222 7.493 1.00 61.19 91 LEU A CA 1
ATOM 646 C C . LEU A 1 115 ? 50.707 -16.429 7.634 1.00 60.55 91 LEU A C 1
ATOM 647 O O . LEU A 1 115 ? 50.382 -17.386 8.346 1.00 59.90 91 LEU A O 1
ATOM 652 N N A SER A 1 116 ? 51.861 -16.381 6.974 0.50 61.65 92 SER A N 1
ATOM 653 N N B SER A 1 116 ? 51.854 -16.384 6.970 0.50 60.78 92 SER A N 1
ATOM 654 C CA A SER A 1 116 ? 52.837 -17.474 7.039 0.50 62.72 92 SER A CA 1
ATOM 655 C CA B SER A 1 116 ? 52.814 -17.482 7.026 0.50 61.32 92 SER A CA 1
ATOM 656 C C A SER A 1 116 ? 53.281 -17.770 8.459 0.50 61.81 92 SER A C 1
ATOM 657 C C B SER A 1 116 ? 53.284 -17.772 8.449 0.50 61.09 92 SER A C 1
ATOM 658 O O A SER A 1 116 ? 53.711 -16.873 9.179 0.50 63.14 92 SER A O 1
ATOM 659 O O B SER A 1 116 ? 53.711 -16.872 9.168 0.50 62.42 92 SER A O 1
ATOM 664 N N . ASP A 1 117 ? 53.188 -19.040 8.842 1.00 61.40 93 ASP A N 1
ATOM 665 C CA . ASP A 1 117 ? 53.581 -19.492 10.168 1.00 63.70 93 ASP A CA 1
ATOM 666 C C . ASP A 1 117 ? 52.782 -18.836 11.288 1.00 58.55 93 ASP A C 1
ATOM 667 O O . ASP A 1 117 ? 53.262 -18.773 12.425 1.00 58.33 93 ASP A O 1
ATOM 672 N N . ARG A 1 118 ? 51.572 -18.352 10.988 1.00 54.11 94 ARG A N 1
ATOM 673 C CA . ARG A 1 118 ? 50.725 -17.754 12.020 1.00 53.04 94 ARG A CA 1
ATOM 674 C C . ARG A 1 118 ? 49.565 -18.681 12.294 1.00 50.78 94 ARG A C 1
ATOM 675 O O . ARG A 1 118 ? 49.161 -19.442 11.418 1.00 52.51 94 ARG A O 1
ATOM 683 N N . HIS A 1 119 ? 49.080 -18.672 13.531 1.00 47.48 95 HIS A N 1
ATOM 684 C CA . HIS A 1 119 ? 47.933 -19.487 13.910 1.00 45.70 95 HIS A CA 1
ATOM 685 C C . HIS A 1 119 ? 46.695 -18.648 13.643 1.00 46.67 95 HIS A C 1
ATOM 686 O O . HIS A 1 119 ? 46.489 -17.593 14.270 1.00 46.02 95 HIS A O 1
ATOM 693 N N . VAL A 1 120 ? 45.889 -19.103 12.684 1.00 45.66 96 VAL A N 1
ATOM 694 C CA . VAL A 1 120 ? 44.745 -18.335 12.212 1.00 44.90 96 VAL A CA 1
ATOM 695 C C . VAL A 1 120 ? 43.394 -18.904 12.590 1.00 42.35 96 VAL A C 1
ATOM 696 O O . VAL A 1 120 ? 43.184 -20.103 12.521 1.00 41.55 96 VAL A O 1
ATOM 700 N N . ILE A 1 121 ? 42.469 -18.015 12.956 1.00 39.28 97 ILE A N 1
ATOM 701 C CA . ILE A 1 121 ? 41.116 -18.412 13.328 1.00 37.69 97 ILE A CA 1
ATOM 702 C C . ILE A 1 121 ? 40.133 -17.590 12.538 1.00 37.12 97 ILE A C 1
ATOM 703 O O . ILE A 1 121 ? 40.161 -16.363 12.626 1.00 41.62 97 ILE A O 1
ATOM 708 N N . ILE A 1 122 ? 39.266 -18.249 11.777 1.00 35.07 98 ILE A N 1
ATOM 709 C CA . ILE A 1 122 ? 38.241 -17.573 10.980 1.00 34.18 98 ILE A CA 1
ATOM 710 C C . ILE A 1 122 ? 36.986 -17.507 11.838 1.00 33.15 98 ILE A C 1
ATOM 711 O O . ILE A 1 122 ? 36.555 -18.530 12.389 1.00 30.05 98 ILE A O 1
ATOM 716 N N . VAL A 1 123 ? 36.406 -16.312 11.949 1.00 32.00 99 VAL A N 1
ATOM 717 C CA . VAL A 1 123 ? 35.230 -16.099 12.772 1.00 32.19 99 VAL A CA 1
ATOM 718 C C . VAL A 1 123 ? 34.000 -15.770 11.935 1.00 33.17 99 VAL A C 1
ATOM 719 O O . VAL A 1 123 ? 34.007 -14.820 11.178 1.00 29.97 99 VAL A O 1
ATOM 723 N N . GLU A 1 124 ? 32.956 -16.579 12.128 1.00 34.02 100 GLU 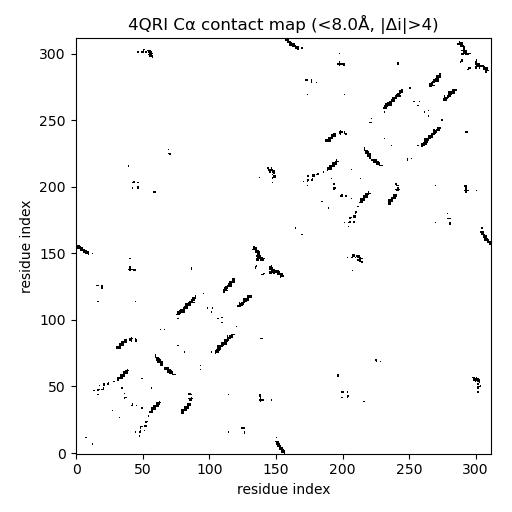A N 1
ATOM 724 C CA . GLU A 1 124 ? 31.707 -16.504 11.405 1.00 36.47 100 GLU A CA 1
ATOM 725 C C . GLU A 1 124 ? 30.531 -16.448 12.381 1.00 33.71 100 GLU A C 1
ATOM 726 O O . GLU A 1 124 ? 30.552 -17.083 13.407 1.00 34.86 100 GLU A O 1
ATOM 732 N N . ASP A 1 125 ? 29.474 -15.755 11.991 1.00 33.82 101 ASP A N 1
ATOM 733 C CA . ASP A 1 125 ? 28.253 -15.727 12.757 1.00 35.30 101 ASP A CA 1
ATOM 734 C C . ASP A 1 125 ? 27.483 -16.993 12.482 1.00 33.56 101 ASP A C 1
ATOM 735 O O . ASP A 1 125 ? 26.957 -17.623 13.400 1.00 36.37 101 ASP A O 1
ATOM 740 N N . ILE A 1 126 ? 27.432 -17.380 11.218 1.00 34.17 102 ILE A N 1
ATOM 741 C CA . ILE A 1 126 ? 26.742 -18.573 10.828 1.00 37.20 102 ILE A CA 1
ATOM 742 C C . ILE A 1 126 ? 27.422 -19.240 9.650 1.00 42.25 102 ILE A C 1
ATOM 743 O O . ILE A 1 126 ? 28.043 -18.581 8.825 1.00 38.64 102 ILE A O 1
ATOM 748 N N . LEU A 1 127 ? 27.303 -20.560 9.620 1.00 46.97 103 LEU A N 1
ATOM 749 C CA . LEU A 1 127 ? 27.714 -21.381 8.504 1.00 51.30 103 LEU A CA 1
ATOM 750 C C . LEU A 1 127 ? 26.525 -22.233 8.057 1.00 58.05 103 LEU A C 1
ATOM 751 O O . LEU A 1 127 ? 25.861 -22.941 8.876 1.00 43.01 103 LEU A O 1
ATOM 756 N N . ASP A 1 128 ? 26.268 -22.173 6.753 1.00 64.03 104 ASP A N 1
ATOM 757 C CA . ASP A 1 128 ? 25.216 -22.969 6.133 1.00 75.90 104 ASP A CA 1
ATOM 758 C C . ASP A 1 128 ? 25.885 -23.788 5.008 1.00 75.17 104 ASP A C 1
ATOM 759 O O . ASP A 1 128 ? 26.431 -24.868 5.272 1.00 69.50 104 ASP A O 1
ATOM 764 N N . THR A 1 129 ? 25.897 -23.260 3.782 1.00 77.51 105 THR A N 1
ATOM 765 C CA . THR A 1 129 ? 26.490 -23.969 2.645 1.00 82.09 105 THR A CA 1
ATOM 766 C C . THR A 1 129 ? 28.018 -24.000 2.726 1.00 81.85 105 THR A C 1
ATOM 767 O O . THR A 1 129 ? 28.645 -24.978 2.317 1.00 74.33 105 THR A O 1
ATOM 771 N N . GLY A 1 130 ? 28.604 -22.926 3.258 1.00 80.46 106 GLY A N 1
ATOM 772 C CA . GLY A 1 130 ? 30.046 -22.828 3.386 1.00 74.45 106 GLY A CA 1
ATOM 773 C C . GLY A 1 130 ? 30.791 -22.551 2.088 1.00 74.01 106 GLY A C 1
ATOM 774 O O . GLY A 1 130 ? 32.001 -22.754 2.039 1.00 71.17 106 GLY A O 1
ATOM 775 N N . PHE A 1 131 ? 30.100 -22.062 1.052 1.00 70.48 107 PHE A N 1
ATOM 776 C CA . PHE A 1 131 ? 30.749 -21.802 -0.249 1.00 83.55 107 PHE A CA 1
ATOM 777 C C . PHE A 1 131 ? 31.801 -20.693 -0.216 1.00 80.16 107 PHE A C 1
ATOM 778 O O . PHE A 1 131 ? 32.901 -20.852 -0.749 1.00 81.46 107 PHE A O 1
ATOM 786 N N . THR A 1 132 ? 31.461 -19.557 0.379 1.00 72.15 108 THR A N 1
ATOM 787 C CA . THR A 1 132 ? 32.427 -18.478 0.512 1.00 62.69 108 THR A CA 1
ATOM 788 C C . THR A 1 132 ? 33.516 -18.945 1.470 1.00 55.57 108 THR A C 1
ATOM 789 O O . THR A 1 132 ? 34.702 -18.751 1.218 1.00 51.57 108 THR A O 1
ATOM 793 N N . LEU A 1 133 ? 33.104 -19.577 2.563 1.00 56.95 109 LEU A N 1
ATOM 794 C CA . LEU A 1 133 ? 34.051 -20.072 3.559 1.00 60.96 109 LEU A CA 1
ATOM 795 C C . LEU A 1 133 ? 35.080 -21.020 2.929 1.00 57.85 109 LEU A C 1
ATOM 796 O O . LEU A 1 133 ? 36.256 -20.930 3.234 1.00 60.19 109 LEU A O 1
ATOM 801 N N . GLN A 1 134 ? 34.653 -21.909 2.044 1.00 61.71 110 GLN A N 1
ATOM 802 C CA . GLN A 1 134 ? 35.589 -22.880 1.432 1.00 67.26 110 GLN A CA 1
ATOM 803 C C . GLN A 1 134 ? 36.637 -22.155 0.582 1.00 63.03 110 GLN A C 1
ATOM 804 O O . GLN A 1 134 ? 37.826 -22.542 0.551 1.00 55.81 110 GLN A O 1
ATOM 810 N N . TYR A 1 135 ? 36.209 -21.095 -0.100 1.00 56.43 111 TYR A N 1
ATOM 811 C CA . TYR A 1 135 ? 37.163 -20.302 -0.847 1.00 49.52 111 TYR A CA 1
ATOM 812 C C . TYR A 1 135 ? 38.181 -19.653 0.120 1.00 49.16 111 TYR A C 1
ATOM 813 O O . TYR A 1 135 ? 39.378 -19.640 -0.161 1.00 47.84 111 TYR A O 1
ATOM 822 N N . LEU A 1 136 ? 37.702 -19.098 1.238 1.00 46.59 112 LEU A N 1
ATOM 823 C CA . LEU A 1 136 ? 38.587 -18.447 2.197 1.00 49.98 112 LEU A CA 1
ATOM 824 C C . LEU A 1 136 ? 39.595 -19.431 2.763 1.00 50.68 112 LEU A C 1
ATOM 825 O O . LEU A 1 136 ? 40.798 -19.162 2.789 1.00 51.97 112 LEU A O 1
ATOM 830 N N . VAL A 1 137 ? 39.093 -20.577 3.196 1.00 50.24 113 VAL A N 1
ATOM 831 C CA . VAL A 1 137 ? 39.938 -21.626 3.754 1.00 50.91 113 VAL A CA 1
ATOM 832 C C . VAL A 1 137 ? 41.048 -21.995 2.792 1.00 54.12 113 VAL A C 1
ATOM 833 O O . VAL A 1 137 ? 42.229 -21.941 3.134 1.00 53.83 113 VAL A O 1
ATOM 837 N N . ARG A 1 138 ? 40.665 -22.330 1.572 1.00 57.25 114 ARG A N 1
ATOM 838 C CA . ARG A 1 138 ? 41.627 -22.715 0.567 1.00 60.47 114 ARG A CA 1
ATOM 839 C C . ARG A 1 138 ? 42.606 -21.564 0.272 1.00 60.29 114 ARG A C 1
ATOM 840 O O . ARG A 1 138 ? 43.804 -21.782 0.096 1.00 64.07 114 ARG A O 1
ATOM 848 N N . HIS A 1 139 ? 42.100 -20.338 0.241 1.00 59.96 115 HIS A N 1
ATOM 849 C CA . HIS A 1 139 ? 42.930 -19.168 -0.038 1.00 61.82 115 HIS A CA 1
ATOM 850 C C . HIS A 1 139 ? 43.959 -18.959 1.066 1.00 60.66 115 HIS A C 1
ATOM 851 O O . HIS A 1 139 ? 45.135 -18.705 0.794 1.00 61.43 115 HIS A O 1
ATOM 858 N N . ILE A 1 140 ? 43.506 -19.067 2.311 1.00 58.38 116 ILE A N 1
ATOM 859 C CA . ILE A 1 140 ? 44.383 -18.913 3.464 1.00 58.55 116 ILE A CA 1
ATOM 860 C C . ILE A 1 140 ? 45.441 -20.021 3.545 1.00 59.22 116 ILE A C 1
ATOM 861 O O . ILE A 1 140 ? 46.571 -19.751 3.936 1.00 64.28 116 ILE A O 1
ATOM 866 N N . PHE A 1 141 ? 45.102 -21.249 3.162 1.00 56.36 117 PHE A N 1
ATOM 867 C CA . PHE A 1 141 ? 46.091 -22.325 3.197 1.00 62.80 117 PHE A CA 1
ATOM 868 C C . PHE A 1 141 ? 47.263 -22.131 2.223 1.00 68.84 117 PHE A C 1
ATOM 869 O O . PHE A 1 141 ? 48.353 -22.657 2.469 1.00 67.58 117 PHE A O 1
ATOM 877 N N . THR A 1 142 ? 47.049 -21.389 1.133 1.00 69.82 118 THR A N 1
ATOM 878 C CA . THR A 1 142 ? 48.126 -21.124 0.164 1.00 74.71 118 THR A CA 1
ATOM 879 C C . THR A 1 142 ? 49.172 -20.183 0.774 1.00 79.93 118 THR A C 1
ATOM 880 O O . THR A 1 142 ? 50.306 -20.113 0.294 1.00 84.83 118 THR A O 1
ATOM 884 N N . ARG A 1 143 ? 48.779 -19.464 1.825 1.00 77.41 119 ARG A N 1
ATOM 885 C CA . ARG A 1 143 ? 49.661 -18.526 2.506 1.00 82.78 119 ARG A CA 1
ATOM 886 C C . ARG A 1 143 ? 50.491 -19.192 3.601 1.00 81.09 119 ARG A C 1
ATOM 887 O O . ARG A 1 143 ? 51.180 -18.502 4.348 1.00 86.73 119 ARG A O 1
ATOM 895 N N . ASN A 1 144 ? 50.389 -20.518 3.708 1.00 76.38 120 ASN A N 1
ATOM 896 C CA . ASN A 1 144 ? 51.148 -21.311 4.676 1.00 77.02 120 ASN A CA 1
ATOM 897 C C . ASN A 1 144 ? 51.058 -20.894 6.153 1.00 69.29 120 ASN A C 1
ATOM 898 O O . ASN A 1 144 ? 52.067 -20.544 6.756 1.00 66.66 120 ASN A O 1
ATOM 903 N N . PRO A 1 145 ? 49.845 -20.918 6.735 1.00 61.18 121 PRO A N 1
ATOM 904 C CA . PRO A 1 145 ? 49.737 -20.595 8.144 1.00 58.16 121 PRO A CA 1
ATOM 905 C C . PRO A 1 145 ? 50.206 -21.806 8.955 1.00 56.84 121 PRO A C 1
ATOM 906 O O . PRO A 1 145 ? 50.225 -22.922 8.439 1.00 60.34 121 PRO A O 1
ATOM 910 N N . ALA A 1 146 ? 50.583 -21.588 10.205 1.00 55.53 122 ALA A N 1
ATOM 911 C CA . ALA A 1 146 ? 50.976 -22.691 11.075 1.00 53.83 122 ALA A CA 1
ATOM 912 C C . ALA A 1 146 ? 49.742 -23.557 11.338 1.00 52.41 122 ALA A C 1
ATOM 913 O O . ALA A 1 146 ? 49.846 -24.769 11.459 1.00 53.33 122 ALA A O 1
ATOM 915 N N . SER A 1 147 ? 48.569 -22.933 11.409 1.00 49.83 123 SER A N 1
ATOM 916 C CA . SER A 1 147 ? 47.315 -23.676 11.591 1.00 49.19 123 SER A CA 1
ATOM 917 C C . SER A 1 147 ? 46.137 -22.788 11.218 1.00 47.91 123 SER A C 1
ATOM 918 O O . SER A 1 147 ? 46.251 -21.575 11.140 1.00 47.37 123 SER A O 1
ATOM 921 N N . LEU A 1 148 ? 44.998 -23.414 11.013 1.00 45.44 124 LEU A N 1
ATOM 922 C CA . LEU A 1 148 ? 43.795 -22.710 10.668 1.00 43.69 124 LEU A CA 1
ATOM 923 C C . LEU A 1 148 ? 42.621 -23.449 11.265 1.00 42.13 124 LEU A C 1
ATOM 924 O O . LEU A 1 148 ? 42.471 -24.652 11.057 1.00 40.34 124 LEU A O 1
ATOM 929 N N . GLU A 1 149 ? 41.779 -22.719 11.988 1.00 41.19 125 GLU A N 1
ATOM 930 C CA . GLU A 1 149 ? 40.569 -23.299 12.547 1.00 43.17 125 GLU A CA 1
ATOM 931 C C . GLU A 1 149 ? 39.455 -22.281 12.359 1.00 41.71 125 GLU A C 1
ATOM 932 O O . GLU A 1 149 ? 39.713 -21.112 12.088 1.00 36.15 125 GLU A O 1
ATOM 938 N N . ILE A 1 150 ? 38.224 -22.736 12.553 1.00 39.20 126 ILE A N 1
ATOM 939 C CA . ILE A 1 150 ? 37.065 -21.902 12.376 1.00 36.76 126 ILE A CA 1
ATOM 940 C C . ILE A 1 150 ? 36.214 -21.935 13.624 1.00 37.03 126 ILE A C 1
ATOM 941 O O . ILE A 1 150 ? 36.102 -22.981 14.265 1.00 35.89 126 ILE A O 1
ATOM 946 N N . VAL A 1 151 ? 35.674 -20.765 13.989 1.00 33.70 127 VAL A N 1
ATOM 947 C CA . VAL A 1 151 ? 34.725 -20.656 15.074 1.00 33.51 127 VAL A CA 1
ATOM 948 C C . VAL A 1 151 ? 33.462 -20.071 14.470 1.00 32.44 127 VAL A C 1
ATOM 949 O O . VAL A 1 151 ? 33.524 -19.049 13.792 1.00 33.85 127 VAL A O 1
ATOM 953 N N . THR A 1 152 ? 32.317 -20.724 14.679 1.00 32.40 128 THR A N 1
ATOM 954 C CA . THR A 1 152 ? 31.057 -20.179 14.176 1.00 32.26 128 THR A CA 1
ATOM 955 C C . THR A 1 152 ? 30.040 -20.158 15.317 1.00 31.60 128 THR A C 1
ATOM 956 O O . THR A 1 152 ? 29.941 -21.111 16.072 1.00 32.38 128 THR A O 1
ATOM 960 N N . LEU A 1 153 ? 29.311 -19.068 15.469 1.00 31.16 129 LEU A N 1
ATOM 961 C CA . LEU A 1 153 ? 28.300 -19.003 16.533 1.00 31.56 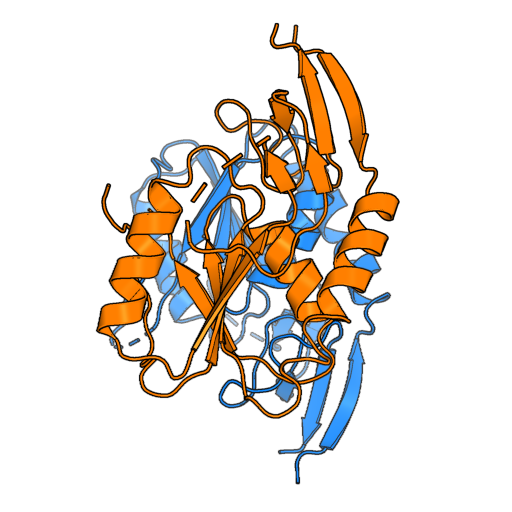129 LEU A CA 1
ATOM 962 C C . LEU A 1 153 ? 27.175 -20.011 16.272 1.00 31.44 129 LEU A C 1
ATOM 963 O O . LEU A 1 153 ? 26.735 -20.692 17.190 1.00 33.78 129 LEU A O 1
ATOM 968 N N . LEU A 1 154 ? 26.759 -20.104 15.012 1.00 31.65 130 LEU A N 1
ATOM 969 C CA . LEU A 1 154 ? 25.686 -20.991 14.570 1.00 32.36 130 LEU A CA 1
ATOM 970 C C . LEU A 1 154 ? 26.158 -21.902 13.432 1.00 32.15 130 LEU A C 1
ATOM 971 O O . LEU A 1 154 ? 26.861 -21.480 12.536 1.00 34.64 130 LEU A O 1
ATOM 976 N N . LEU A 1 155 ? 25.701 -23.133 13.443 1.00 35.94 131 LEU A N 1
ATOM 977 C CA . LEU A 1 155 ? 26.007 -24.094 12.404 1.00 38.43 131 LEU A CA 1
ATOM 978 C C . LEU A 1 155 ? 24.702 -24.797 12.049 1.00 38.80 131 LEU A C 1
ATOM 979 O O . LEU A 1 155 ? 24.104 -25.460 12.890 1.00 37.97 131 LEU A O 1
ATOM 984 N N . LYS A 1 156 ? 24.274 -24.623 10.810 1.00 41.88 132 LYS A N 1
ATOM 985 C CA . LYS A 1 156 ? 23.036 -25.180 10.312 1.00 50.61 132 LYS A CA 1
ATOM 986 C C . LYS A 1 156 ? 23.309 -26.639 10.030 1.00 55.05 132 LYS A C 1
ATOM 987 O O . LYS A 1 156 ? 24.336 -26.993 9.448 1.00 46.51 132 LYS A O 1
ATOM 993 N N . GLU A 1 157 ? 22.398 -27.482 10.499 1.00 70.57 133 GLU A N 1
ATOM 994 C CA . GLU A 1 157 ? 22.547 -28.937 10.432 1.00 78.97 133 GLU A CA 1
ATOM 995 C C . GLU A 1 157 ? 22.810 -29.476 9.030 1.00 78.34 133 GLU A C 1
ATOM 996 O O . GLU A 1 157 ? 22.213 -29.008 8.070 1.00 82.84 133 GLU A O 1
ATOM 1002 N N . GLU A 1 163 ? 32.663 -30.155 4.748 1.00 97.25 139 GLU A N 1
ATOM 1003 C CA . GLU A 1 163 ? 33.888 -30.803 4.269 1.00 105.66 139 GLU A CA 1
ATOM 1004 C C . GLU A 1 163 ? 35.076 -30.574 5.217 1.00 107.63 139 GLU A C 1
ATOM 1005 O O . GLU A 1 163 ? 35.673 -31.548 5.688 1.00 106.55 139 GLU A O 1
ATOM 1011 N N . PHE A 1 164 ? 35.439 -29.306 5.461 1.00 106.27 140 PHE A N 1
ATOM 1012 C CA . PHE A 1 164 ? 36.527 -28.968 6.410 1.00 102.53 140 PHE A CA 1
ATOM 1013 C C . PHE A 1 164 ? 35.896 -28.892 7.805 1.00 86.20 140 PHE A C 1
ATOM 1014 O O . PHE A 1 164 ? 34.786 -28.392 7.947 1.00 77.83 140 PHE A O 1
ATOM 1022 N N . PRO A 1 165 ? 36.588 -29.400 8.841 1.00 86.98 141 PRO A N 1
ATOM 1023 C CA . PRO A 1 165 ? 35.971 -29.379 10.172 1.00 82.36 141 PRO A CA 1
ATOM 1024 C C . PRO A 1 165 ? 35.867 -27.997 10.801 1.00 67.90 141 PRO A C 1
ATOM 1025 O O . PRO A 1 165 ? 36.744 -27.149 10.594 1.00 56.06 141 PRO A O 1
ATOM 1029 N N . VAL A 1 166 ? 34.786 -27.789 11.551 1.00 55.04 142 VAL A N 1
ATOM 1030 C CA . VAL A 1 166 ? 34.586 -26.576 12.294 1.00 49.91 142 VAL A CA 1
ATOM 1031 C C . VAL A 1 166 ? 34.853 -26.946 13.745 1.00 47.50 142 VAL A C 1
ATOM 1032 O O . VAL A 1 166 ? 34.048 -27.622 14.371 1.00 44.24 142 VAL A O 1
ATOM 1036 N N . LYS A 1 167 ? 35.980 -26.489 14.281 1.00 42.89 143 LYS A N 1
ATOM 1037 C CA . LYS A 1 167 ? 36.375 -26.836 15.645 1.00 44.26 143 LYS A CA 1
ATOM 1038 C C . LYS A 1 167 ? 35.586 -26.188 16.798 1.00 41.65 143 LYS A C 1
ATOM 1039 O O . LYS A 1 167 ? 35.399 -26.810 17.838 1.00 40.32 143 LYS A O 1
ATOM 1045 N N . TYR A 1 168 ? 35.122 -24.950 16.632 1.00 36.58 144 TYR A N 1
ATOM 1046 C CA . TYR A 1 168 ? 34.405 -24.287 17.718 1.00 35.28 144 TYR A CA 1
ATOM 1047 C C . TYR A 1 168 ? 33.020 -23.915 17.239 1.00 32.96 144 TYR A C 1
ATOM 1048 O O . TYR A 1 168 ? 32.862 -23.131 16.301 1.00 33.61 144 TYR A O 1
ATOM 1057 N N . ILE A 1 169 ? 32.006 -24.442 17.902 1.00 34.09 145 ILE A N 1
ATOM 1058 C CA . ILE A 1 169 ? 30.625 -24.234 17.479 1.00 35.22 145 ILE A CA 1
ATOM 1059 C C . ILE A 1 169 ? 29.764 -23.772 18.633 1.00 33.62 145 ILE A C 1
ATOM 1060 O O . ILE A 1 169 ? 29.803 -24.354 19.712 1.00 33.45 145 ILE A O 1
ATOM 1065 N N . GLY A 1 170 ? 29.015 -22.697 18.410 1.00 33.90 146 GLY A N 1
ATOM 1066 C CA . GLY A 1 170 ? 28.143 -22.174 19.435 1.00 32.71 146 GLY A CA 1
ATOM 1067 C C . GLY A 1 170 ? 26.926 -23.092 19.549 1.00 34.97 146 GLY A C 1
ATOM 1068 O O . GLY A 1 170 ? 26.828 -23.912 20.455 1.00 37.38 146 GLY A O 1
ATOM 1069 N N . TRP A 1 171 ? 25.994 -22.933 18.624 1.00 32.77 147 TRP A N 1
ATOM 1070 C CA . TRP A 1 171 ? 24.825 -23.770 18.587 1.00 32.33 147 TRP A CA 1
ATOM 1071 C C . TRP A 1 171 ? 24.632 -24.392 17.214 1.00 31.67 147 TRP A C 1
ATOM 1072 O O . TRP A 1 171 ? 24.838 -23.738 16.187 1.00 29.62 147 TRP A O 1
ATOM 1083 N N . ARG A 1 172 ? 24.270 -25.670 17.209 1.00 32.13 148 ARG A N 1
ATOM 1084 C CA . ARG A 1 172 ? 23.824 -26.340 15.992 1.00 34.78 148 ARG A CA 1
ATOM 1085 C C . ARG A 1 172 ? 22.334 -25.995 15.915 1.00 35.23 148 ARG A C 1
ATOM 1086 O O . ARG A 1 172 ? 21.598 -26.131 16.898 1.00 36.75 148 ARG A O 1
ATOM 1094 N N . ILE A 1 173 ? 21.866 -25.612 14.747 1.00 34.67 149 ILE A N 1
ATOM 1095 C CA . ILE A 1 173 ? 20.474 -25.232 14.613 1.00 35.39 149 ILE A CA 1
ATOM 1096 C C . ILE A 1 173 ? 19.801 -25.923 13.442 1.00 37.51 149 ILE A C 1
ATOM 1097 O O . ILE A 1 173 ? 20.468 -26.319 12.496 1.00 38.76 149 ILE A O 1
ATOM 1102 N N . PRO A 1 174 ? 18.481 -26.109 13.523 1.00 38.10 150 PRO A N 1
ATOM 1103 C CA . PRO A 1 174 ? 17.772 -26.730 12.417 1.00 40.28 150 PRO A CA 1
ATOM 1104 C C . PRO A 1 174 ? 17.622 -25.707 11.306 1.00 43.51 150 PRO A C 1
ATOM 1105 O O . PRO A 1 174 ? 18.088 -24.580 11.455 1.00 48.00 150 PRO A O 1
ATOM 1109 N N . ASP A 1 175 ? 17.088 -26.114 10.173 1.00 50.13 151 ASP A N 1
ATOM 1110 C CA . ASP A 1 175 ? 16.950 -25.239 9.018 1.00 55.99 151 ASP A CA 1
ATOM 1111 C C . ASP A 1 175 ? 15.842 -24.239 9.283 1.00 63.98 151 ASP A C 1
ATOM 1112 O O . ASP A 1 175 ? 14.663 -24.521 9.061 1.00 71.32 151 ASP A O 1
ATOM 1117 N N . GLU A 1 176 ? 16.232 -23.063 9.768 1.00 58.33 152 GLU A N 1
ATOM 1118 C CA . GLU A 1 176 ? 15.278 -22.055 10.102 1.00 53.57 152 GLU A CA 1
ATOM 1119 C C . GLU A 1 176 ? 15.880 -20.718 9.703 1.00 58.38 152 GLU A C 1
ATOM 1120 O O . GLU A 1 176 ? 17.091 -20.597 9.550 1.00 62.55 152 GLU A O 1
ATOM 1126 N N . PHE A 1 177 ? 15.018 -19.725 9.554 1.00 52.71 153 PHE A N 1
ATOM 1127 C CA . PHE A 1 177 ? 15.403 -18.403 9.130 1.00 52.02 153 PHE A CA 1
ATOM 1128 C C . PHE A 1 177 ? 15.651 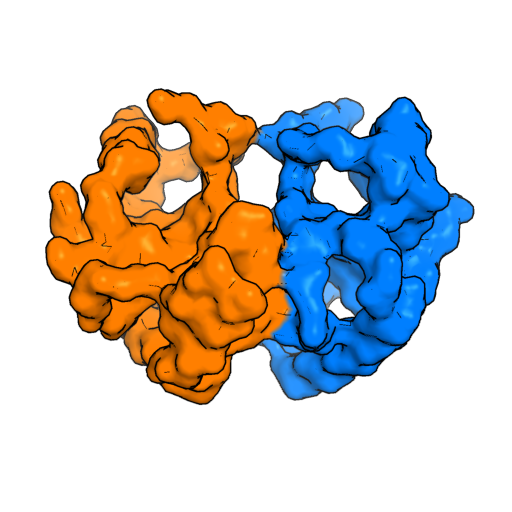-17.523 10.375 1.00 41.53 153 PHE A C 1
ATOM 1129 O O . PHE A 1 177 ? 14.718 -17.144 11.062 1.00 37.20 153 PHE A O 1
ATOM 1137 N N . LEU A 1 178 ? 16.913 -17.228 10.676 1.00 35.96 154 LEU A N 1
ATOM 1138 C CA . LEU A 1 178 ? 17.245 -16.456 11.857 1.00 34.35 154 LEU A CA 1
ATOM 1139 C C . LEU A 1 178 ? 17.726 -15.058 11.498 1.00 33.71 154 LEU A C 1
ATOM 1140 O O . LEU A 1 178 ? 18.355 -14.863 10.481 1.00 34.01 154 LEU A O 1
ATOM 1145 N N . VAL A 1 179 ? 17.420 -14.090 12.349 1.00 30.57 155 VAL A N 1
ATOM 1146 C CA . VAL A 1 179 ? 17.835 -12.737 12.125 1.00 31.21 155 VAL A CA 1
ATOM 1147 C C . VAL A 1 179 ? 18.327 -12.146 13.412 1.00 31.14 155 VAL A C 1
ATOM 1148 O O . VAL A 1 179 ? 17.978 -12.627 14.499 1.00 32.45 155 VAL A O 1
ATOM 1152 N N . GLY A 1 180 ? 19.118 -11.082 13.276 1.00 30.05 156 GLY A N 1
ATOM 1153 C CA . GLY A 1 180 ? 19.663 -10.373 14.403 1.00 30.34 156 GLY A CA 1
ATOM 1154 C C . GLY A 1 180 ? 21.090 -10.764 14.664 1.00 30.67 156 GLY A C 1
ATOM 1155 O O . GLY A 1 180 ? 21.584 -11.739 14.117 1.00 28.61 156 GLY A O 1
ATOM 1156 N N . TYR A 1 181 ? 21.766 -9.949 15.460 1.00 30.03 157 TYR A N 1
ATOM 1157 C CA . TYR A 1 181 ? 23.152 -10.179 15.830 1.00 28.67 157 TYR A CA 1
ATOM 1158 C C . TYR A 1 181 ? 24.022 -10.470 14.615 1.00 31.07 157 TYR A C 1
ATOM 1159 O O . TYR A 1 181 ? 24.881 -11.374 14.628 1.00 29.43 157 TYR A O 1
ATOM 1168 N N . GLY A 1 182 ? 23.825 -9.659 13.577 1.00 33.92 158 GLY A N 1
ATOM 1169 C CA . GLY A 1 182 ? 24.627 -9.752 12.349 1.00 33.88 158 GLY A CA 1
ATOM 1170 C C . GLY A 1 182 ? 23.915 -10.422 11.193 1.00 34.84 158 GLY A C 1
ATOM 1171 O O . GLY A 1 182 ? 24.288 -10.215 10.074 1.00 32.73 158 GLY A O 1
ATOM 1172 N N . LEU A 1 183 ? 22.878 -11.213 11.474 1.00 38.89 159 LEU A N 1
ATOM 1173 C CA . LEU A 1 183 ? 22.106 -11.882 10.434 1.00 39.62 159 LEU A CA 1
ATOM 1174 C C . LEU A 1 183 ? 20.980 -10.987 9.956 1.00 38.86 159 LEU A C 1
ATOM 1175 O O . LEU A 1 183 ? 20.232 -10.431 10.760 1.00 36.80 159 LEU A O 1
ATOM 1180 N N . ASP A 1 184 ? 20.841 -10.881 8.641 1.00 36.17 160 ASP A N 1
ATOM 1181 C CA . ASP A 1 184 ? 19.825 -10.039 8.070 1.00 41.07 160 ASP A CA 1
ATOM 1182 C C . ASP A 1 184 ? 18.836 -10.804 7.202 1.00 41.54 160 ASP A C 1
ATOM 1183 O O . ASP A 1 184 ? 19.044 -11.947 6.860 1.00 41.96 160 ASP A O 1
ATOM 1188 N N . PHE A 1 185 ? 17.739 -10.136 6.899 1.00 46.18 161 PHE A N 1
ATOM 1189 C CA . PHE A 1 185 ? 16.763 -10.621 5.935 1.00 51.15 161 PHE A CA 1
ATOM 1190 C C . PHE A 1 185 ? 16.607 -9.456 4.982 1.00 48.16 161 PHE A C 1
ATOM 1191 O O . PHE A 1 185 ? 16.047 -8.432 5.356 1.00 47.63 161 PHE A O 1
ATOM 1199 N N . ASP A 1 186 ? 17.157 -9.607 3.780 1.00 50.56 162 ASP A N 1
ATOM 1200 C CA . ASP A 1 186 ? 17.170 -8.566 2.762 1.00 52.74 162 ASP A CA 1
ATOM 1201 C C . ASP A 1 186 ? 17.677 -7.252 3.345 1.00 50.88 162 ASP A C 1
ATOM 1202 O O . ASP A 1 186 ? 17.061 -6.218 3.158 1.00 48.47 162 ASP A O 1
ATOM 1207 N N . GLY A 1 187 ? 18.777 -7.325 4.095 1.00 50.79 163 GLY A N 1
ATOM 1208 C CA . GLY A 1 187 ? 19.392 -6.143 4.727 1.00 54.85 163 GLY A CA 1
ATOM 1209 C C . GLY A 1 187 ? 18.767 -5.654 6.031 1.00 51.10 163 GLY A C 1
ATOM 1210 O O . GLY A 1 187 ? 19.308 -4.781 6.691 1.00 54.96 163 GLY A O 1
ATOM 1211 N N . ARG A 1 188 ? 17.637 -6.234 6.416 1.00 51.96 164 ARG A N 1
ATOM 1212 C CA . ARG A 1 188 ? 16.895 -5.802 7.589 1.00 47.29 164 ARG A CA 1
ATOM 1213 C C . ARG A 1 188 ? 17.294 -6.625 8.828 1.00 43.71 164 ARG A C 1
ATOM 1214 O O . ARG A 1 188 ? 17.817 -7.729 8.693 1.00 43.32 164 ARG A O 1
ATOM 1222 N N . TYR A 1 189 ? 17.110 -6.034 10.014 1.00 41.51 165 TYR A N 1
ATOM 1223 C CA . TYR A 1 189 ? 17.333 -6.663 11.327 1.00 38.39 165 TYR A CA 1
ATOM 1224 C C . TYR A 1 189 ? 18.748 -6.990 11.714 1.00 36.05 165 TYR A C 1
ATOM 1225 O O . TYR A 1 189 ? 18.983 -7.648 12.727 1.00 34.40 165 TYR A O 1
ATOM 1234 N N . ARG A 1 190 ? 19.698 -6.571 10.917 1.00 36.40 166 ARG A N 1
ATOM 1235 C CA . ARG A 1 190 ? 21.077 -6.942 11.166 1.00 37.84 166 ARG A CA 1
ATOM 1236 C C . ARG A 1 190 ? 21.637 -6.535 12.525 1.00 36.33 166 ARG A C 1
ATOM 1237 O O . ARG A 1 190 ? 22.469 -7.220 13.092 1.00 34.97 166 ARG A O 1
ATOM 1245 N N . ASN A 1 191 ? 21.203 -5.391 13.028 1.00 36.32 167 ASN A N 1
ATOM 1246 C CA . ASN A 1 191 ? 21.710 -4.879 14.276 1.00 33.59 167 ASN A CA 1
ATOM 1247 C C . ASN A 1 191 ? 20.889 -5.244 15.497 1.00 33.03 167 ASN A C 1
ATOM 1248 O O . ASN A 1 191 ? 21.074 -4.630 16.517 1.00 35.21 167 ASN A O 1
ATOM 1253 N N . LEU A 1 192 ? 19.944 -6.169 15.421 1.00 31.76 168 LEU A N 1
ATOM 1254 C CA . LEU A 1 192 ? 19.230 -6.518 16.660 1.00 33.96 168 LEU A CA 1
ATOM 1255 C C . LEU A 1 192 ? 20.268 -7.107 17.611 1.00 32.22 168 LEU A C 1
ATOM 1256 O O . LEU A 1 192 ? 21.193 -7.796 17.179 1.00 32.68 168 LEU A O 1
ATOM 1261 N N . PRO A 1 193 ? 20.141 -6.820 18.902 1.00 31.38 169 PRO A N 1
ATOM 1262 C CA . PRO A 1 193 ? 21.112 -7.320 19.876 1.00 31.03 169 PRO A CA 1
ATOM 1263 C C . PRO A 1 193 ? 20.937 -8.802 20.228 1.00 32.15 169 PRO A C 1
ATOM 1264 O O . PRO A 1 193 ? 21.823 -9.408 20.822 1.00 32.91 169 PRO A O 1
ATOM 1268 N N . ASP A 1 194 ? 19.795 -9.357 19.875 1.00 34.74 170 ASP A N 1
ATOM 1269 C CA . ASP A 1 194 ? 19.488 -10.753 20.082 1.00 35.70 170 ASP A CA 1
ATOM 1270 C C . ASP A 1 194 ? 19.087 -11.418 18.759 1.00 34.76 170 ASP A C 1
ATOM 1271 O O . ASP A 1 194 ? 19.014 -10.750 17.710 1.00 34.02 170 ASP A O 1
ATOM 1276 N N . ILE A 1 195 ? 18.898 -12.736 18.803 1.00 29.36 171 ILE A N 1
ATOM 1277 C CA . ILE A 1 195 ? 18.574 -13.508 17.627 1.00 30.07 171 ILE A CA 1
ATOM 1278 C C . ILE A 1 195 ? 17.148 -14.042 17.705 1.00 30.74 171 ILE A C 1
ATOM 1279 O O . ILE A 1 195 ? 16.727 -14.596 18.729 1.00 30.33 171 ILE A O 1
ATOM 1284 N N . HIS A 1 196 ? 16.44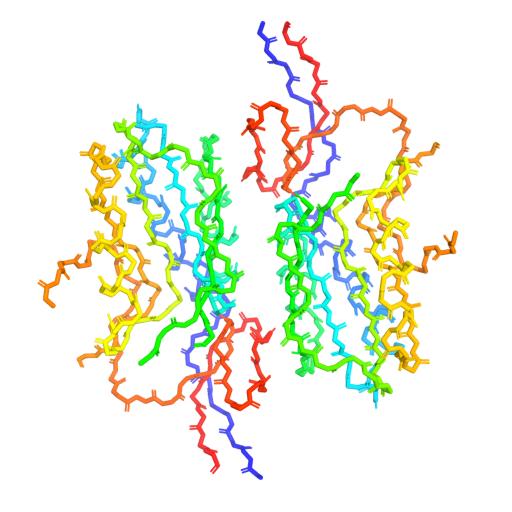6 -13.912 16.585 1.00 29.75 172 HIS A N 1
ATOM 1285 C CA . HIS A 1 196 ? 15.061 -14.272 16.482 1.00 30.16 172 HIS A CA 1
ATOM 1286 C C . HIS A 1 196 ? 14.804 -15.173 15.296 1.00 30.94 172 HIS A C 1
ATOM 1287 O O . HIS A 1 196 ? 15.577 -15.200 14.310 1.00 29.63 172 HIS A O 1
ATOM 1294 N N . VAL A 1 197 ? 13.672 -15.853 15.365 1.00 31.41 173 VAL A N 1
ATOM 1295 C CA . VAL A 1 197 ? 13.198 -16.662 14.260 1.00 33.61 173 VAL A CA 1
ATOM 1296 C C . VAL A 1 197 ? 12.287 -15.738 13.465 1.00 34.89 173 VAL A C 1
ATOM 1297 O O . VAL A 1 197 ? 11.461 -15.042 14.043 1.00 39.95 173 VAL A O 1
ATOM 1301 N N . LEU A 1 198 ? 12.421 -15.757 12.158 1.00 37.85 174 LEU A N 1
ATOM 1302 C CA . LEU A 1 198 ? 11.611 -14.916 11.293 1.00 46.31 174 LEU A CA 1
ATOM 1303 C C . LEU A 1 198 ? 10.613 -15.706 10.455 1.00 50.63 174 LEU A C 1
ATOM 1304 O O . LEU A 1 198 ? 10.991 -16.683 9.799 1.00 47.35 174 LEU A O 1
ATOM 1309 N N . GLU A 1 199 ? 9.351 -15.276 10.491 1.00 57.52 175 GLU A N 1
ATOM 1310 C CA . GLU A 1 199 ? 8.318 -15.782 9.568 1.00 66.43 175 GLU A CA 1
ATOM 1311 C C . GLU A 1 199 ? 8.178 -14.592 8.560 1.00 68.30 175 GLU A C 1
ATOM 1312 O O . GLU A 1 199 ? 7.572 -13.573 8.905 1.00 63.29 175 GLU A O 1
ATOM 1318 N N . PRO A 1 200 ? 8.764 -14.696 7.343 1.00 68.96 176 PRO A N 1
ATOM 1319 C CA . PRO A 1 200 ? 8.696 -13.578 6.358 1.00 71.23 176 PRO A CA 1
ATOM 1320 C C . PRO A 1 200 ? 7.290 -13.158 5.899 1.00 74.77 176 PRO A C 1
ATOM 1321 O O . PRO A 1 200 ? 6.409 -14.011 5.757 1.00 79.86 176 PRO A O 1
ATOM 1325 N N . SER B 1 30 ? 58.844 -2.200 30.530 1.00 68.18 6 SER B N 1
ATOM 1326 C CA . SER B 1 30 ? 57.523 -2.856 30.810 1.00 67.69 6 SER B CA 1
ATOM 1327 C C . SER B 1 30 ? 56.341 -1.862 30.725 1.00 60.13 6 SER B C 1
ATOM 1328 O O . SER B 1 30 ? 56.376 -0.827 31.371 1.00 59.09 6 SER B O 1
ATOM 1331 N N . ASP B 1 31 ? 55.319 -2.163 29.915 1.00 53.63 7 ASP B N 1
ATOM 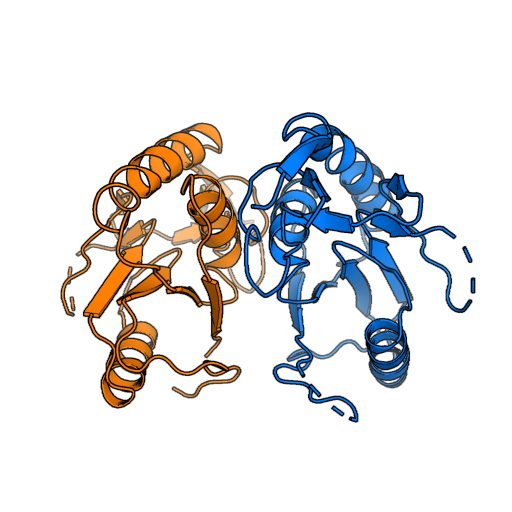1332 C CA . ASP B 1 31 ? 54.139 -1.274 29.766 1.00 49.30 7 ASP B CA 1
ATOM 1333 C C . ASP B 1 31 ? 53.313 -1.229 31.043 1.00 47.21 7 ASP B C 1
ATOM 1334 O O . ASP B 1 31 ? 53.177 -2.236 31.717 1.00 47.54 7 ASP B O 1
ATOM 1339 N N . ILE B 1 32 ? 52.742 -0.071 31.360 1.00 46.15 8 ILE B N 1
ATOM 1340 C CA . ILE B 1 32 ? 51.915 0.069 32.545 1.00 45.00 8 ILE B CA 1
ATOM 1341 C C . ILE B 1 32 ? 50.580 0.568 32.075 1.00 43.39 8 ILE B C 1
ATOM 1342 O O . ILE B 1 32 ? 50.519 1.569 31.356 1.00 43.48 8 ILE B O 1
ATOM 1347 N N . LEU B 1 33 ? 49.517 -0.140 32.459 1.00 42.78 9 LEU B N 1
ATOM 1348 C CA . LEU B 1 33 ? 48.168 0.238 32.110 1.00 41.93 9 LEU B CA 1
ATOM 1349 C C . LEU B 1 33 ? 47.475 0.731 33.353 1.00 41.34 9 LEU B C 1
ATOM 1350 O O . LEU B 1 33 ? 47.542 0.091 34.377 1.00 42.60 9 LEU B O 1
ATOM 1355 N N . HIS B 1 34 ? 46.787 1.856 33.232 1.00 42.35 10 HIS B N 1
ATOM 1356 C CA . HIS B 1 34 ? 46.059 2.459 34.338 1.00 45.34 10 HIS B CA 1
ATOM 1357 C C . HIS B 1 34 ? 44.594 2.480 33.906 1.00 43.22 10 HIS B C 1
ATOM 1358 O O . HIS B 1 34 ? 44.309 2.621 32.743 1.00 42.33 10 HIS B O 1
ATOM 1365 N N . PRO B 1 35 ? 43.660 2.368 34.852 1.00 47.27 11 PRO B N 1
ATOM 1366 C CA . PRO B 1 35 ? 42.235 2.397 34.502 1.00 46.41 11 PRO B CA 1
ATOM 1367 C C . PRO B 1 35 ? 41.825 3.733 33.939 1.00 43.94 11 PRO B C 1
ATOM 1368 O O . PRO B 1 35 ? 42.408 4.750 34.286 1.00 49.44 11 PRO B O 1
ATOM 1372 N N . ARG B 1 36 ? 40.827 3.744 33.072 1.00 44.03 12 ARG B N 1
ATOM 1373 C CA . ARG B 1 36 ? 40.352 5.014 32.529 1.00 39.88 12 ARG B CA 1
ATOM 1374 C C . ARG B 1 36 ? 38.869 4.937 32.343 1.00 35.73 12 ARG B C 1
ATOM 1375 O O . ARG B 1 36 ? 38.150 5.620 33.059 1.00 33.54 12 ARG B O 1
ATOM 1383 N N . PHE B 1 37 ? 38.408 4.094 31.416 1.00 34.90 13 PHE B N 1
ATOM 1384 C CA . PHE B 1 37 ? 36.968 3.888 31.196 1.00 34.68 13 PHE B CA 1
ATOM 1385 C C . PHE B 1 37 ? 36.681 2.393 31.324 1.00 37.13 13 PHE B C 1
ATOM 1386 O O . PHE B 1 37 ? 37.226 1.560 30.565 1.00 36.24 13 PHE B O 1
ATOM 1394 N N . SER B 1 38 ? 35.852 2.026 32.292 1.00 36.83 14 SER B N 1
ATOM 1395 C CA . SER B 1 38 ? 35.528 0.622 32.503 1.00 35.51 14 SER B CA 1
ATOM 1396 C C . SER B 1 38 ? 34.492 0.174 31.467 1.00 34.95 14 SER B C 1
ATOM 1397 O O . SER B 1 38 ? 33.912 0.994 30.779 1.00 36.07 14 SER B O 1
ATOM 1400 N N . ARG B 1 39 ? 34.292 -1.127 31.347 1.00 38.40 15 ARG B N 1
ATOM 1401 C CA . ARG B 1 39 ? 33.286 -1.672 30.452 1.00 41.14 15 ARG B CA 1
ATOM 1402 C C . ARG B 1 39 ? 31.944 -1.008 30.731 1.00 37.26 15 ARG B C 1
ATOM 1403 O O . ARG B 1 39 ? 31.160 -0.789 29.813 1.00 33.77 15 ARG B O 1
ATOM 1411 N N . GLU B 1 40 ? 31.643 -0.811 32.005 1.00 37.37 16 GLU B N 1
ATOM 1412 C CA . GLU B 1 40 ? 30.365 -0.225 32.400 1.00 39.77 16 GLU B CA 1
ATOM 1413 C C . GLU B 1 40 ? 30.300 1.249 31.997 1.00 35.96 16 GLU B C 1
ATOM 1414 O O . GLU B 1 40 ? 29.255 1.704 31.549 1.00 37.81 16 GLU B O 1
ATOM 1420 N N . ASP B 1 41 ? 31.395 1.994 32.155 1.00 33.82 17 ASP B N 1
ATOM 1421 C CA . ASP B 1 41 ? 31.389 3.394 31.763 1.00 35.10 17 ASP B CA 1
ATOM 1422 C C . ASP B 1 41 ? 31.106 3.458 30.269 1.00 34.37 17 ASP B C 1
ATOM 1423 O O . ASP B 1 41 ? 30.287 4.259 29.806 1.00 35.43 17 ASP B O 1
ATOM 1428 N N . ILE B 1 42 ? 31.775 2.587 29.516 1.00 31.98 18 ILE B N 1
ATOM 1429 C CA . ILE B 1 42 ? 31.633 2.566 28.047 1.00 30.83 18 ILE B CA 1
ATOM 1430 C C . ILE B 1 42 ? 30.213 2.175 27.651 1.00 32.01 18 ILE B C 1
ATOM 1431 O O . ILE B 1 42 ? 29.574 2.816 26.817 1.00 29.67 18 ILE B O 1
ATOM 1436 N N . SER B 1 43 ? 29.704 1.148 28.297 1.00 31.57 19 SER B N 1
ATOM 1437 C CA . SER B 1 43 ? 28.365 0.677 28.028 1.00 36.20 19 SER B CA 1
ATOM 1438 C C . SER B 1 43 ? 27.325 1.798 28.293 1.00 37.31 19 SER B C 1
ATOM 1439 O O . SER B 1 43 ? 26.408 2.024 27.504 1.00 37.94 19 SER B O 1
ATOM 1442 N N . GLN B 1 44 ? 27.490 2.530 29.378 1.00 38.52 20 GLN B N 1
ATOM 1443 C CA . GLN B 1 44 ? 26.545 3.621 29.665 1.00 39.20 20 GLN B CA 1
ATOM 1444 C C . GLN B 1 44 ? 26.671 4.760 28.651 1.00 35.53 20 GLN B C 1
ATOM 1445 O O . GLN B 1 44 ? 25.670 5.274 28.148 1.00 31.62 20 GLN B O 1
ATOM 1451 N N . LYS B 1 45 ? 27.899 5.068 28.257 1.00 32.56 21 LYS B N 1
ATOM 1452 C CA . LYS B 1 45 ? 28.092 6.115 27.325 1.00 31.13 21 LYS B CA 1
ATOM 1453 C C . LYS B 1 45 ? 27.536 5.724 25.940 1.00 30.88 21 LYS B C 1
ATOM 1454 O O . LYS B 1 45 ? 26.863 6.504 25.292 1.00 31.81 21 LYS B O 1
ATOM 1460 N N . VAL B 1 46 ? 27.813 4.500 25.501 1.00 32.94 22 VAL B N 1
ATOM 1461 C CA . VAL B 1 46 ? 27.305 3.988 24.241 1.00 31.17 22 VAL B CA 1
ATOM 1462 C C . VAL B 1 46 ? 25.775 4.020 24.230 1.00 34.12 22 VAL B C 1
ATOM 1463 O O . VAL B 1 46 ? 25.163 4.393 23.244 1.00 33.29 22 VAL B O 1
ATOM 1467 N N . LYS B 1 47 ? 25.157 3.648 25.342 1.00 36.26 23 LYS B N 1
ATOM 1468 C CA . LYS B 1 47 ? 23.704 3.678 25.426 1.00 38.29 23 LYS B CA 1
ATOM 1469 C C . LYS B 1 47 ? 23.181 5.103 25.252 1.00 36.70 23 LYS B C 1
ATOM 1470 O O . LYS B 1 47 ? 22.144 5.342 24.637 1.00 35.83 23 LYS B O 1
ATOM 1476 N N . SER B 1 48 ? 23.845 6.042 25.882 1.00 33.31 24 SER B N 1
ATOM 1477 C CA . SER B 1 48 ? 23.444 7.413 25.802 1.00 33.81 24 SER B CA 1
ATOM 1478 C C . SER B 1 48 ? 23.574 7.948 24.377 1.00 30.76 24 SER B C 1
ATOM 1479 O O . SER B 1 48 ? 22.684 8.588 23.877 1.00 31.05 24 SER B O 1
ATOM 1482 N N . LEU B 1 49 ? 24.698 7.696 23.730 1.00 29.56 25 LEU B N 1
ATOM 1483 C CA . LEU B 1 49 ? 24.889 8.145 22.353 1.00 28.81 25 LEU B CA 1
ATOM 1484 C C . LEU B 1 49 ? 23.894 7.498 21.404 1.00 30.14 25 LEU B C 1
ATOM 1485 O O . LEU B 1 49 ? 23.427 8.141 20.470 1.00 28.53 25 LEU B O 1
ATOM 1490 N N . ALA B 1 50 ? 23.600 6.215 21.620 1.00 28.74 26 ALA B N 1
ATOM 1491 C CA . ALA B 1 50 ? 22.633 5.527 20.783 1.00 31.70 26 ALA B CA 1
ATOM 1492 C C . ALA B 1 50 ? 21.277 6.135 20.938 1.00 29.60 26 ALA B C 1
ATOM 1493 O O . ALA B 1 50 ? 20.530 6.222 19.975 1.00 33.90 26 ALA B O 1
ATOM 1495 N N . LEU B 1 51 ? 20.935 6.585 22.132 1.00 29.47 27 LEU B N 1
ATOM 1496 C CA . LEU B 1 51 ? 19.617 7.201 22.317 1.00 30.82 27 LEU B CA 1
ATOM 1497 C C . LEU B 1 51 ? 19.533 8.531 21.549 1.00 31.43 27 LEU B C 1
ATOM 1498 O O . LEU B 1 51 ? 18.542 8.818 20.889 1.00 32.81 27 LEU B O 1
ATOM 1503 N N A GLN B 1 52 ? 20.559 9.364 21.632 0.50 31.60 28 GLN B N 1
ATOM 1504 N N B GLN B 1 52 ? 20.584 9.333 21.661 0.50 30.06 28 GLN B N 1
ATOM 1505 C CA A GLN B 1 52 ? 20.524 10.654 20.903 0.50 32.26 28 GLN B CA 1
ATOM 1506 C CA B GLN B 1 52 ? 20.671 10.627 20.944 0.50 29.93 28 GLN B CA 1
ATOM 1507 C C A GLN B 1 52 ? 20.410 10.363 19.425 0.50 30.52 28 GLN B C 1
ATOM 1508 C C B GLN B 1 52 ? 20.555 10.445 19.440 0.50 29.03 28 GLN B C 1
ATOM 1509 O O A GLN B 1 52 ? 19.576 10.964 18.728 0.50 31.38 28 GLN B O 1
ATOM 1510 O O B GLN B 1 52 ? 19.916 11.231 18.736 0.50 29.11 28 GLN B O 1
ATOM 1521 N N . ILE B 1 53 ? 21.218 9.413 18.950 1.00 29.22 29 ILE B N 1
ATOM 1522 C CA . ILE B 1 53 ? 21.195 9.073 17.541 1.00 30.31 29 ILE B CA 1
ATOM 1523 C C . ILE B 1 53 ? 19.857 8.515 17.084 1.00 30.08 29 ILE B C 1
ATOM 1524 O O . ILE B 1 53 ? 19.311 8.942 16.076 1.00 33.04 29 ILE B O 1
ATOM 1529 N N A SER B 1 54 ? 19.336 7.562 17.838 0.50 30.58 30 SER B N 1
ATOM 1530 N N B SER B 1 54 ? 19.322 7.555 17.818 0.50 30.07 30 SER B N 1
ATOM 1531 C CA A SER B 1 54 ? 18.067 6.949 17.501 0.50 31.35 30 SER B CA 1
ATOM 1532 C CA B SER B 1 54 ? 18.063 6.959 17.417 0.50 30.47 30 SER B CA 1
ATOM 1533 C C A SER B 1 54 ? 16.969 7.959 17.367 0.50 31.20 30 SER B C 1
ATOM 1534 C C B SER B 1 54 ? 16.958 7.978 17.346 0.50 30.80 30 SER B C 1
ATOM 1535 O O A SER B 1 54 ? 16.163 7.858 16.448 0.50 32.17 30 SER B O 1
ATOM 1536 O O B SER B 1 54 ? 16.131 7.908 16.441 0.50 31.94 30 SER B O 1
ATOM 1541 N N . GLU B 1 55 ? 16.909 8.900 18.303 1.00 30.15 31 GLU B N 1
ATOM 1542 C CA . GLU B 1 55 ? 15.860 9.892 18.319 1.00 33.78 31 GLU B CA 1
ATOM 1543 C C . GLU B 1 55 ? 15.991 10.928 17.224 1.00 33.87 31 GLU B C 1
ATOM 1544 O O . GLU B 1 55 ? 14.974 11.539 16.870 1.00 36.43 31 GLU B O 1
ATOM 1550 N N . ASP B 1 56 ? 17.210 11.177 16.745 1.00 31.84 32 ASP B N 1
ATOM 1551 C CA . ASP B 1 56 ? 17.428 12.063 15.574 1.00 33.30 32 ASP B CA 1
ATOM 1552 C C . ASP B 1 56 ? 17.234 11.357 14.233 1.00 33.71 32 ASP B C 1
ATOM 1553 O O . ASP B 1 56 ? 16.912 12.016 13.246 1.00 35.95 32 ASP B O 1
ATOM 1558 N N . TYR B 1 57 ? 17.451 10.040 14.169 1.00 33.43 33 TYR B N 1
ATOM 1559 C CA . TYR B 1 57 ? 17.374 9.302 12.887 1.00 34.56 33 TYR B CA 1
ATOM 1560 C C . TYR B 1 57 ? 16.238 8.310 12.733 1.00 36.33 33 TYR B C 1
ATOM 1561 O O . TYR B 1 57 ? 16.180 7.575 11.749 1.00 36.11 33 TYR B O 1
ATOM 1570 N N . LYS B 1 58 ? 15.340 8.295 13.700 1.00 43.35 34 LYS B N 1
ATOM 1571 C CA . LYS B 1 58 ? 14.203 7.361 13.751 1.00 47.62 34 LYS B CA 1
ATOM 1572 C C . LYS B 1 58 ? 13.511 7.097 12.407 1.00 52.56 34 LYS B C 1
ATOM 1573 O O . LYS B 1 58 ? 13.189 5.946 12.075 1.00 52.52 34 LYS B O 1
ATOM 1579 N N . LYS B 1 59 ? 13.270 8.148 11.635 1.00 47.77 35 LYS B N 1
ATOM 1580 C CA . LYS B 1 59 ? 12.542 7.992 10.363 1.00 55.06 35 LYS B CA 1
ATOM 1581 C C . LYS B 1 59 ? 13.417 8.129 9.130 1.00 49.31 35 LYS B C 1
ATOM 1582 O O . LYS B 1 59 ? 12.910 8.124 8.020 1.00 49.76 35 LYS B O 1
ATOM 1588 N N . LEU B 1 60 ? 14.733 8.192 9.326 1.00 45.22 36 LEU B N 1
ATOM 1589 C CA . LEU B 1 60 ? 15.645 8.508 8.255 1.00 42.52 36 LEU B CA 1
ATOM 1590 C C . LEU B 1 60 ? 16.375 7.318 7.630 1.00 42.18 36 LEU B C 1
ATOM 1591 O O . LEU B 1 60 ? 17.283 7.521 6.823 1.00 41.87 36 LEU B O 1
ATOM 1596 N N . ASN B 1 61 ? 16.003 6.094 8.003 1.00 43.46 37 ASN B N 1
ATOM 1597 C CA . ASN B 1 61 ? 16.613 4.889 7.409 1.00 45.17 37 ASN B CA 1
ATOM 1598 C C . ASN B 1 61 ? 18.139 5.055 7.235 1.00 39.51 37 ASN B C 1
ATOM 1599 O O . ASN B 1 61 ? 18.681 4.951 6.146 1.00 40.82 37 ASN B O 1
ATOM 1604 N N . PRO B 1 62 ? 18.842 5.317 8.327 1.00 37.02 38 PRO B N 1
ATOM 1605 C CA . PRO B 1 62 ? 20.265 5.616 8.261 1.00 37.75 38 PRO B CA 1
ATOM 1606 C C . PRO B 1 62 ? 21.210 4.476 7.930 1.00 37.09 38 PRO B C 1
ATOM 1607 O O . PRO B 1 62 ? 20.898 3.322 8.171 1.00 35.82 38 PRO B O 1
ATOM 1611 N N . ILE B 1 63 ? 22.367 4.850 7.381 1.00 36.41 39 ILE B N 1
ATOM 1612 C CA . ILE B 1 63 ? 23.468 3.950 7.071 1.00 36.96 39 ILE B CA 1
ATOM 1613 C C . ILE B 1 63 ? 24.608 4.300 8.018 1.00 33.42 39 ILE B C 1
ATOM 1614 O O . ILE B 1 63 ? 25.034 5.454 8.083 1.00 32.53 39 ILE B O 1
ATOM 1619 N N . PHE B 1 64 ? 25.090 3.314 8.761 1.00 32.30 40 PHE B N 1
ATOM 1620 C CA . PHE B 1 64 ? 26.189 3.505 9.672 1.00 30.94 40 PHE B CA 1
ATOM 1621 C C . PHE B 1 64 ? 27.460 2.942 9.035 1.00 32.69 40 PHE B C 1
ATOM 1622 O O . PHE B 1 64 ? 27.501 1.752 8.670 1.00 32.40 40 PHE B O 1
ATOM 1630 N N . ILE B 1 65 ? 28.492 3.783 8.944 1.00 32.60 41 ILE B N 1
ATOM 1631 C CA . ILE B 1 65 ? 29.779 3.412 8.350 1.00 33.17 41 ILE B CA 1
ATOM 1632 C C . ILE B 1 65 ? 30.793 3.197 9.456 1.00 31.45 41 ILE B C 1
ATOM 1633 O O . ILE B 1 65 ? 31.091 4.130 10.209 1.00 28.70 41 ILE B O 1
ATOM 1638 N N . CYS B 1 66 ? 31.331 1.977 9.524 1.00 30.37 42 CYS B N 1
ATOM 1639 C CA . CYS B 1 66 ? 32.327 1.614 10.505 1.00 30.60 42 CYS B CA 1
ATOM 1640 C C . CYS B 1 66 ? 33.701 1.869 9.960 1.00 30.50 42 CYS B C 1
ATOM 1641 O O . CYS B 1 66 ? 34.025 1.428 8.863 1.00 33.82 42 CYS B O 1
ATOM 1644 N N . VAL B 1 67 ? 34.515 2.615 10.695 1.00 33.84 43 VAL B N 1
ATOM 1645 C CA . VAL B 1 67 ? 35.896 2.855 10.267 1.00 35.08 43 VAL B CA 1
ATOM 1646 C C . VAL B 1 67 ? 36.819 1.779 10.873 1.00 34.92 43 VAL B C 1
ATOM 1647 O O . VAL B 1 67 ? 37.126 1.826 12.032 1.00 39.00 43 VAL B O 1
ATOM 1651 N N . LEU B 1 68 ? 37.215 0.785 10.090 1.00 36.01 44 LEU B N 1
ATOM 1652 C CA . LEU B 1 68 ? 38.102 -0.299 10.573 1.00 36.07 44 LEU B CA 1
ATOM 1653 C C . LEU B 1 68 ? 39.539 0.186 10.737 1.00 36.97 44 LEU B C 1
ATOM 1654 O O . LEU B 1 68 ? 39.907 1.186 10.135 1.00 35.95 44 LEU B O 1
ATOM 1659 N N . LYS B 1 69 ? 40.344 -0.456 11.578 1.00 39.00 45 LYS B N 1
ATOM 1660 C CA . LYS B 1 69 ? 39.953 -1.619 12.424 1.00 41.09 45 LYS B CA 1
ATOM 1661 C C . LYS B 1 69 ? 39.480 -1.199 13.834 1.00 40.72 45 LYS B C 1
ATOM 1662 O O . LYS B 1 69 ? 38.624 -1.824 14.425 1.00 46.92 45 LYS B O 1
ATOM 1668 N N . GLY B 1 70 ? 39.969 -0.074 14.316 1.00 42.35 46 GLY B N 1
ATOM 1669 C CA . GLY B 1 70 ? 39.641 0.421 15.633 1.00 46.33 46 GLY B CA 1
ATOM 1670 C C . GLY B 1 70 ? 38.209 0.773 15.992 1.00 45.89 46 GLY B C 1
ATOM 1671 O O . GLY B 1 70 ? 37.847 0.735 17.169 1.00 49.87 46 GLY B O 1
ATOM 1672 N N . GLY B 1 71 ? 37.387 1.153 15.021 1.00 35.65 47 GLY B N 1
ATOM 1673 C CA . GLY B 1 71 ? 36.022 1.521 15.356 1.00 32.08 47 GLY B CA 1
ATOM 1674 C C . GLY B 1 71 ? 35.095 0.342 15.585 1.00 30.44 47 GLY B C 1
ATOM 1675 O O . GLY B 1 71 ? 34.007 0.518 16.101 1.00 29.80 47 GLY B O 1
ATOM 1676 N N . VAL B 1 72 ? 35.550 -0.863 15.269 1.00 28.88 48 VAL B N 1
ATOM 1677 C CA . VAL B 1 72 ? 34.658 -2.011 15.259 1.00 28.60 48 VAL B CA 1
ATOM 1678 C C . VAL B 1 72 ? 33.947 -2.371 16.564 1.00 28.74 48 VAL B C 1
ATOM 1679 O O . VAL B 1 72 ? 32.749 -2.668 16.534 1.00 29.91 48 VAL B O 1
ATOM 1683 N N . TYR B 1 73 ? 34.633 -2.309 17.697 1.00 26.87 49 TYR B N 1
ATOM 1684 C CA . TYR B 1 73 ? 33.990 -2.608 18.983 1.00 27.69 49 TYR B CA 1
ATOM 1685 C C . TYR B 1 73 ? 32.910 -1.589 19.292 1.00 26.89 49 TYR B C 1
ATOM 1686 O O . TYR B 1 73 ? 31.796 -1.952 19.656 1.00 29.66 49 TYR B O 1
ATOM 1695 N N . PHE B 1 74 ? 33.250 -0.304 19.194 1.00 27.56 50 PHE B N 1
ATOM 1696 C CA . PHE B 1 74 ? 32.258 0.760 19.401 1.00 26.98 50 PHE B CA 1
ATOM 1697 C C . PHE B 1 74 ? 31.077 0.596 18.458 1.00 26.38 50 PHE B C 1
ATOM 1698 O O . PHE B 1 74 ? 29.918 0.678 18.853 1.00 29.40 50 PHE B O 1
ATOM 1706 N N . PHE B 1 75 ? 31.373 0.302 17.210 1.00 27.43 51 PHE B N 1
ATOM 1707 C CA . PHE B 1 75 ? 30.335 0.196 16.179 1.00 27.94 51 PHE B CA 1
ATOM 1708 C C . PHE B 1 75 ? 29.296 -0.865 16.498 1.00 27.73 51 PHE B C 1
ATOM 1709 O O . PHE B 1 75 ? 28.103 -0.644 16.361 1.00 27.96 51 PHE B O 1
ATOM 1717 N N . THR B 1 76 ? 29.744 -2.030 16.939 1.00 28.78 52 THR B N 1
ATOM 1718 C CA . THR B 1 76 ? 28.808 -3.099 17.194 1.00 28.76 52 THR B CA 1
ATOM 1719 C C . THR B 1 76 ? 27.985 -2.808 18.434 1.00 28.96 52 THR B C 1
ATOM 1720 O O . THR B 1 76 ? 26.789 -3.111 18.481 1.00 28.81 52 THR B O 1
ATOM 1724 N N . ASP B 1 77 ? 28.629 -2.225 19.430 1.00 30.73 53 ASP B N 1
ATOM 1725 C CA . ASP B 1 77 ? 27.943 -1.877 20.661 1.00 31.67 53 ASP B CA 1
ATOM 1726 C C . ASP B 1 77 ? 26.907 -0.797 20.404 1.00 30.44 53 ASP B C 1
ATOM 1727 O O . ASP B 1 77 ? 25.789 -0.899 20.889 1.00 31.74 53 ASP B O 1
ATOM 1732 N N . LEU B 1 78 ? 27.273 0.214 19.618 1.00 29.28 54 LEU B N 1
ATOM 1733 C CA . LEU B 1 78 ? 26.366 1.316 19.307 1.00 29.45 54 LEU B CA 1
ATOM 1734 C C . LEU B 1 78 ? 25.189 0.924 18.431 1.00 29.26 54 LEU B C 1
ATOM 1735 O O . LEU B 1 78 ? 24.040 1.207 18.749 1.00 30.06 54 LEU B O 1
ATOM 1740 N N . THR B 1 79 ? 25.457 0.271 17.318 1.00 31.24 55 THR B N 1
ATOM 1741 C CA . THR B 1 79 ? 24.366 -0.106 16.396 1.00 31.77 55 THR B CA 1
ATOM 1742 C C . THR B 1 79 ? 23.330 -1.051 17.026 1.00 32.45 55 THR B C 1
ATOM 1743 O O . THR B 1 79 ? 22.144 -0.991 16.692 1.00 34.96 55 THR B O 1
ATOM 1747 N N . ARG B 1 80 ? 23.784 -1.868 17.960 1.00 32.09 56 ARG B N 1
ATOM 1748 C CA . ARG B 1 80 ? 22.933 -2.775 18.735 1.00 35.48 56 ARG B CA 1
ATOM 1749 C C . ARG B 1 80 ? 21.904 -2.100 19.599 1.00 33.40 56 ARG B C 1
ATOM 1750 O O . ARG B 1 80 ? 20.900 -2.718 19.966 1.00 35.95 56 ARG B O 1
ATOM 1758 N N . GLU B 1 81 ? 22.257 -0.925 20.065 1.00 32.23 57 GLU B N 1
ATOM 1759 C CA . GLU B 1 81 ? 21.381 -0.116 20.921 1.00 35.24 57 GLU B CA 1
ATOM 1760 C C . GLU B 1 81 ? 20.425 0.789 20.151 1.00 32.90 57 GLU B C 1
ATOM 1761 O O . GLU B 1 81 ? 19.597 1.443 20.755 1.00 33.70 57 GLU B O 1
ATOM 1767 N N . ILE B 1 82 ? 20.524 0.818 18.825 1.00 33.14 58 ILE B N 1
ATOM 1768 C CA . ILE B 1 82 ? 19.572 1.571 17.993 1.00 33.96 58 ILE B CA 1
ATOM 1769 C C . ILE B 1 82 ? 18.405 0.567 17.795 1.00 34.31 58 ILE B C 1
ATOM 1770 O O . ILE B 1 82 ? 18.577 -0.400 17.079 1.00 32.71 58 ILE B O 1
ATOM 1775 N N . PRO B 1 83 ? 17.213 0.825 18.378 1.00 34.27 59 PRO B N 1
ATOM 1776 C CA . PRO B 1 83 ? 16.082 -0.111 18.339 1.00 36.88 59 PRO B CA 1
ATOM 1777 C C . PRO B 1 83 ? 15.276 -0.180 17.035 1.00 39.35 59 PRO B C 1
ATOM 1778 O O . PRO B 1 83 ? 14.055 -0.320 17.077 1.00 51.60 59 PRO B O 1
ATOM 1782 N N . PHE B 1 84 ? 15.926 -0.034 15.893 1.00 37.67 60 PHE B N 1
ATOM 1783 C CA . PHE B 1 84 ? 15.271 -0.227 14.589 1.00 36.80 60 PHE B CA 1
ATOM 1784 C C . PHE B 1 84 ? 16.399 -0.619 13.642 1.00 34.27 60 PHE B C 1
ATOM 1785 O O . PHE B 1 84 ? 17.563 -0.390 13.958 1.00 31.49 60 PHE B O 1
ATOM 1793 N N . SER B 1 85 ? 16.058 -1.276 12.533 1.00 37.09 61 SER B N 1
ATOM 1794 C CA . SER B 1 85 ? 17.046 -1.746 11.557 1.00 37.54 61 SER B CA 1
ATOM 1795 C C . SER B 1 85 ? 17.837 -0.620 10.983 1.00 38.20 61 SER B C 1
ATOM 1796 O O . SER B 1 85 ? 17.264 0.414 10.640 1.00 42.81 61 SER B O 1
ATOM 1799 N N . VAL B 1 86 ? 19.143 -0.817 10.877 1.00 36.30 62 VAL B N 1
ATOM 1800 C CA . VAL B 1 86 ? 19.989 0.169 10.230 1.00 37.34 62 VAL B CA 1
ATOM 1801 C C . VAL B 1 86 ? 20.841 -0.603 9.239 1.00 38.86 62 VAL B C 1
ATOM 1802 O O . VAL B 1 86 ? 21.036 -1.797 9.394 1.00 36.26 62 VAL B O 1
ATOM 1806 N N . GLU B 1 87 ? 21.362 0.076 8.226 1.00 41.86 63 GLU B N 1
ATOM 1807 C CA . GLU B 1 87 ? 22.266 -0.587 7.283 1.00 40.38 63 GLU B CA 1
ATOM 1808 C C . GLU B 1 87 ? 23.669 -0.318 7.791 1.00 36.66 63 GLU B C 1
ATOM 1809 O O . GLU B 1 87 ? 23.942 0.740 8.359 1.00 34.28 63 GLU B O 1
ATOM 1815 N N . ILE B 1 88 ? 24.557 -1.282 7.625 1.00 36.95 64 ILE B N 1
ATOM 1816 C CA . ILE B 1 88 ? 25.935 -1.116 8.073 1.00 38.16 64 ILE B CA 1
ATOM 1817 C C . ILE B 1 88 ? 26.889 -1.284 6.905 1.00 36.76 64 ILE B C 1
ATOM 1818 O O . ILE B 1 88 ? 26.653 -2.069 6.006 1.00 38.02 64 ILE B O 1
ATOM 1823 N N . ASN B 1 89 ? 28.007 -0.587 6.956 1.00 36.56 65 ASN B N 1
ATOM 1824 C CA . ASN B 1 89 ? 28.990 -0.721 5.894 1.00 36.93 65 ASN B CA 1
ATOM 1825 C C . ASN B 1 89 ? 30.320 -0.462 6.513 1.00 35.15 65 ASN B C 1
ATOM 1826 O O . ASN B 1 89 ? 30.392 0.179 7.573 1.00 35.40 65 ASN B O 1
ATOM 1831 N N . PHE B 1 90 ? 31.377 -0.916 5.847 1.00 34.87 66 PHE B N 1
ATOM 1832 C CA . PHE B 1 90 ? 32.721 -0.835 6.399 1.00 34.84 66 PHE B CA 1
ATOM 1833 C C . PHE B 1 90 ? 33.745 -0.225 5.458 1.00 35.17 66 PHE B C 1
ATOM 1834 O O . PHE B 1 90 ? 33.708 -0.491 4.271 1.00 35.57 66 PHE B O 1
ATOM 1842 N N . VAL B 1 91 ? 34.605 0.643 5.994 1.00 33.74 67 VAL B N 1
ATOM 1843 C CA . VAL B 1 91 ? 35.688 1.208 5.235 1.00 36.24 67 VAL B CA 1
ATOM 1844 C C . VAL B 1 91 ? 36.972 1.054 6.043 1.00 38.03 67 VAL B C 1
ATOM 1845 O O . VAL B 1 91 ? 36.940 0.959 7.270 1.00 35.51 67 VAL B O 1
ATOM 1849 N N . GLN B 1 92 ? 38.099 1.007 5.352 1.00 40.38 68 GLN B N 1
ATOM 1850 C CA . GLN B 1 92 ? 39.407 0.966 6.000 1.00 45.69 68 GLN B CA 1
ATOM 1851 C C . GLN B 1 92 ? 40.407 1.745 5.135 1.00 50.18 68 GLN B C 1
ATOM 1852 O O . GLN B 1 92 ? 40.390 1.606 3.923 1.00 55.15 68 GLN B O 1
ATOM 1858 N N . ALA B 1 93 ? 41.270 2.549 5.755 1.00 58.68 69 ALA B N 1
ATOM 1859 C CA . ALA B 1 93 ? 42.319 3.318 5.025 1.00 64.03 69 ALA B CA 1
ATOM 1860 C C . ALA B 1 93 ? 43.548 2.458 4.707 1.00 71.72 69 ALA B C 1
ATOM 1861 O O . ALA B 1 93 ? 44.007 1.683 5.549 1.00 78.31 69 ALA B O 1
ATOM 1863 N N . ILE B 1 105 ? 47.058 9.364 1.790 1.00 83.27 81 ILE B N 1
ATOM 1864 C CA . ILE B 1 105 ? 46.031 8.506 2.368 1.00 90.49 81 ILE B CA 1
ATOM 1865 C C . ILE B 1 105 ? 45.194 7.854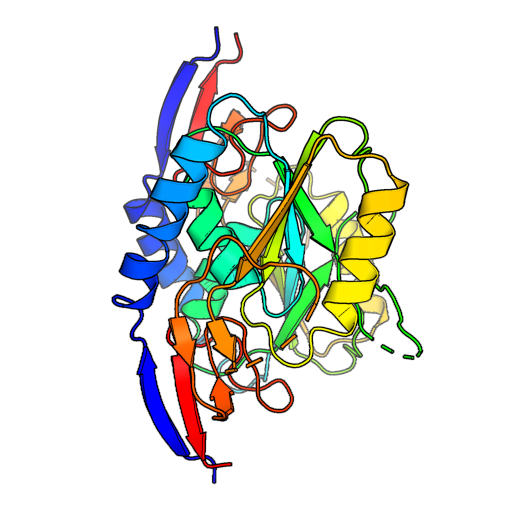 1.276 1.00 93.54 81 ILE B C 1
ATOM 1866 O O . ILE B 1 105 ? 44.669 8.540 0.395 1.00 101.65 81 ILE B O 1
ATOM 1871 N N . GLU B 1 106 ? 45.079 6.530 1.334 1.00 93.00 82 GLU B N 1
ATOM 1872 C CA . GLU B 1 106 ? 44.248 5.790 0.381 1.00 96.18 82 GLU B CA 1
ATOM 1873 C C . GLU B 1 106 ? 43.320 4.785 1.070 1.00 89.64 82 GLU B C 1
ATOM 1874 O O . GLU B 1 106 ? 43.563 4.331 2.202 1.00 79.73 82 GLU B O 1
ATOM 1880 N N . LEU B 1 107 ? 42.257 4.436 0.356 1.00 75.96 83 LEU B N 1
ATOM 1881 C CA . LEU B 1 107 ? 41.276 3.488 0.858 1.00 69.44 83 LEU B CA 1
ATOM 1882 C C . LEU B 1 107 ? 41.596 2.049 0.512 1.00 64.35 83 LEU B C 1
ATOM 1883 O O . LEU B 1 107 ? 41.621 1.688 -0.654 1.00 67.34 83 LEU B O 1
ATOM 1888 N N . LEU B 1 108 ? 41.810 1.223 1.523 1.00 59.82 84 LEU B N 1
ATOM 1889 C CA . LEU B 1 108 ? 42.026 -0.195 1.312 1.00 64.20 84 LEU B CA 1
ATOM 1890 C C . LEU B 1 108 ? 40.671 -0.863 1.050 1.00 63.19 84 LEU B C 1
ATOM 1891 O O . LEU B 1 108 ? 40.568 -1.774 0.244 1.00 84.34 84 LEU B O 1
ATOM 1896 N N . LYS B 1 109 ? 39.635 -0.399 1.745 1.00 62.09 85 LYS B N 1
ATOM 1897 C CA . LYS B 1 109 ? 38.262 -0.900 1.595 1.00 58.98 85 LYS B CA 1
ATOM 1898 C C . LYS B 1 109 ? 37.361 0.327 1.491 1.00 58.19 85 LYS B C 1
ATOM 1899 O O . LYS B 1 109 ? 37.308 1.150 2.413 1.00 53.94 85 LYS B O 1
ATOM 1905 N N . ASP B 1 110 ? 36.673 0.436 0.363 1.00 55.45 86 ASP B N 1
ATOM 1906 C CA . ASP B 1 110 ? 35.792 1.550 0.095 1.00 58.51 86 ASP B CA 1
ATOM 1907 C C . ASP B 1 110 ? 34.355 1.131 0.361 1.00 57.43 86 ASP B C 1
ATOM 1908 O O . ASP B 1 110 ? 34.059 -0.045 0.636 1.00 52.33 86 ASP B O 1
ATOM 1913 N N . ILE B 1 111 ? 33.489 2.127 0.341 1.00 58.77 87 ILE B N 1
ATOM 1914 C CA . ILE B 1 111 ? 32.058 1.949 0.514 1.00 65.74 87 ILE B CA 1
ATOM 1915 C C . ILE B 1 111 ? 31.569 1.095 -0.649 1.00 65.47 87 ILE B C 1
ATOM 1916 O O . ILE B 1 111 ? 31.867 1.397 -1.803 1.00 63.92 87 ILE B O 1
ATOM 1921 N N . ASP B 1 112 ? 30.811 0.044 -0.350 1.00 65.96 88 ASP B N 1
ATOM 1922 C CA . ASP B 1 112 ? 30.300 -0.857 -1.397 1.00 66.91 88 ASP B CA 1
ATOM 1923 C C . ASP B 1 112 ? 28.792 -0.673 -1.710 1.00 66.48 88 ASP B C 1
ATOM 1924 O O . ASP B 1 112 ? 28.174 -1.535 -2.332 1.00 65.42 88 ASP B O 1
ATOM 1929 N N . ILE B 1 113 ? 28.210 0.452 -1.308 1.00 65.91 89 ILE B N 1
ATOM 1930 C CA . ILE B 1 113 ? 26.775 0.695 -1.561 1.00 61.51 89 ILE B CA 1
ATOM 1931 C C . ILE B 1 113 ? 26.487 2.116 -2.050 1.00 59.40 89 ILE B C 1
ATOM 1932 O O . ILE B 1 113 ? 27.319 3.031 -1.911 1.00 53.06 89 ILE B O 1
ATOM 1937 N N . ASP B 1 114 ? 25.310 2.281 -2.653 1.00 57.67 90 ASP B N 1
ATOM 1938 C CA . ASP B 1 114 ? 24.873 3.577 -3.165 1.00 58.84 90 ASP B CA 1
ATOM 1939 C C . ASP B 1 114 ? 24.433 4.467 -1.987 1.00 56.68 90 ASP B C 1
ATOM 1940 O O . ASP B 1 114 ? 23.519 4.112 -1.241 1.00 53.37 90 ASP B O 1
ATOM 1945 N N . LEU B 1 115 ? 25.093 5.612 -1.821 1.00 54.65 91 LEU B N 1
ATOM 1946 C CA . LEU B 1 115 ? 24.797 6.532 -0.708 1.00 53.55 91 LEU B CA 1
ATOM 1947 C C . LEU B 1 115 ? 23.935 7.728 -1.096 1.00 54.47 91 LEU B C 1
ATOM 1948 O O . LEU B 1 115 ? 23.603 8.548 -0.239 1.00 57.50 91 LEU B O 1
ATOM 1953 N N . SER B 1 116 ? 23.619 7.847 -2.383 1.00 55.95 92 SER B N 1
ATOM 1954 C CA . SER B 1 116 ? 22.853 8.961 -2.887 1.00 53.49 92 SER B CA 1
ATOM 1955 C C . SER B 1 116 ? 21.487 9.067 -2.204 1.00 53.51 92 SER B C 1
ATOM 1956 O O . SER B 1 116 ? 20.735 8.092 -2.087 1.00 50.36 92 SER B O 1
ATOM 1959 N N . ASP B 1 117 ? 21.216 10.260 -1.682 1.00 53.83 93 ASP B N 1
ATOM 1960 C CA . ASP B 1 117 ? 19.971 10.536 -0.963 1.00 57.08 93 ASP B CA 1
ATOM 1961 C C . ASP B 1 117 ? 19.772 9.671 0.302 1.00 53.10 93 ASP B C 1
ATOM 1962 O O . ASP B 1 117 ? 18.637 9.482 0.747 1.00 49.51 93 ASP B O 1
ATOM 1967 N N . ARG B 1 118 ? 20.864 9.184 0.891 1.00 47.44 94 ARG B N 1
ATOM 1968 C CA . ARG B 1 118 ? 20.769 8.415 2.129 1.00 47.35 94 ARG B CA 1
ATOM 1969 C C . ARG B 1 118 ? 21.338 9.238 3.265 1.00 45.96 94 ARG B C 1
ATOM 1970 O O . ARG B 1 118 ? 22.204 10.086 3.053 1.00 47.27 94 ARG B O 1
ATOM 1978 N N . HIS B 1 119 ? 20.800 9.032 4.464 1.00 44.72 95 HIS B N 1
ATOM 1979 C CA . HIS B 1 119 ? 21.312 9.716 5.653 1.00 41.82 95 HIS B CA 1
ATOM 1980 C C . HIS B 1 119 ? 22.437 8.863 6.201 1.00 38.21 95 HIS B C 1
ATOM 1981 O O . HIS B 1 119 ? 22.225 7.725 6.616 1.00 35.30 95 HIS B O 1
ATOM 1988 N N . VAL B 1 120 ? 23.650 9.412 6.174 1.00 38.96 96 VAL B N 1
ATOM 1989 C CA . VAL B 1 120 ? 24.855 8.664 6.567 1.00 36.03 96 VAL B CA 1
ATOM 1990 C C . VAL B 1 120 ? 25.492 9.117 7.875 1.00 33.36 96 VAL B C 1
ATOM 1991 O O . VAL B 1 120 ? 25.572 10.299 8.149 1.00 35.91 96 VAL B O 1
ATOM 1995 N N . ILE B 1 121 ? 25.944 8.155 8.666 1.00 33.53 97 ILE B N 1
ATOM 1996 C CA . ILE B 1 121 ? 26.617 8.411 9.915 1.00 32.79 97 ILE B CA 1
ATOM 1997 C C . ILE B 1 121 ? 27.946 7.672 9.938 1.00 32.75 97 ILE B C 1
ATOM 1998 O O . ILE B 1 121 ? 27.981 6.456 9.788 1.00 32.52 97 ILE B O 1
ATOM 2003 N N . ILE B 1 122 ? 29.031 8.403 10.134 1.00 33.10 98 ILE B N 1
ATOM 2004 C CA . ILE B 1 122 ? 30.368 7.804 10.218 1.00 32.92 98 ILE B CA 1
ATOM 2005 C C . ILE B 1 122 ? 30.657 7.534 11.679 1.00 33.48 98 ILE B C 1
ATOM 2006 O O . ILE B 1 122 ? 30.510 8.428 12.514 1.00 34.07 98 ILE B O 1
ATOM 2011 N N . VAL B 1 123 ? 31.061 6.302 11.983 1.00 32.41 99 VAL B N 1
ATOM 2012 C CA . VAL B 1 123 ? 31.362 5.913 13.331 1.00 31.84 99 VAL B CA 1
ATOM 2013 C C . VAL B 1 123 ? 32.864 5.698 13.539 1.00 32.63 99 VAL B C 1
ATOM 2014 O O . VAL B 1 123 ? 33.474 4.838 12.881 1.00 34.22 99 VAL B O 1
ATOM 2018 N N . GLU B 1 124 ? 33.408 6.413 14.522 1.00 31.65 100 GLU B N 1
ATOM 2019 C CA . GLU B 1 124 ? 34.818 6.374 14.900 1.00 32.42 100 GLU B CA 1
ATOM 2020 C C . GLU B 1 124 ? 34.989 6.075 16.377 1.00 31.09 100 GLU B C 1
ATOM 2021 O O . GLU B 1 124 ? 34.174 6.486 17.203 1.00 31.94 100 GLU B O 1
ATOM 2027 N N . ASP B 1 125 ? 36.066 5.384 16.721 1.00 33.17 101 ASP B N 1
ATOM 2028 C CA . ASP B 1 125 ? 36.392 5.108 18.123 1.00 33.83 101 ASP B CA 1
ATOM 2029 C C . ASP B 1 125 ? 36.997 6.360 18.702 1.00 32.16 101 ASP B C 1
ATOM 2030 O O . ASP B 1 125 ? 36.659 6.787 19.799 1.00 30.73 101 ASP B O 1
ATOM 2035 N N . ILE B 1 126 ? 37.884 6.969 17.937 1.00 33.81 102 ILE B N 1
ATOM 2036 C CA . ILE B 1 126 ? 38.549 8.173 18.380 1.00 36.89 102 ILE B CA 1
ATOM 2037 C C . ILE B 1 126 ? 38.860 9.083 17.201 1.00 36.69 102 ILE B C 1
ATOM 2038 O O . ILE B 1 126 ? 39.044 8.615 16.081 1.00 37.42 102 ILE B O 1
ATOM 2043 N N . LEU B 1 127 ? 38.872 10.379 17.490 1.00 40.69 103 LEU B N 1
ATOM 2044 C CA . LEU B 1 127 ? 39.278 11.431 16.568 1.00 43.28 103 LEU B CA 1
ATOM 2045 C C . LEU B 1 127 ? 40.356 12.271 17.221 1.00 47.01 103 LEU B C 1
ATOM 2046 O O . LEU B 1 127 ? 40.191 12.770 18.351 1.00 43.24 103 LEU B O 1
ATOM 2051 N N . ASP B 1 128 ? 41.461 12.416 16.499 1.00 49.97 104 ASP B N 1
ATOM 2052 C CA . ASP B 1 128 ? 42.602 13.195 16.944 1.00 54.71 104 ASP B CA 1
ATOM 2053 C C . ASP B 1 128 ? 42.896 14.248 15.857 1.00 59.30 104 ASP B C 1
ATOM 2054 O O . ASP B 1 128 ? 42.286 15.313 15.851 1.00 62.33 104 ASP B O 1
ATOM 2059 N N . THR B 1 129 ? 43.749 13.923 14.892 1.00 63.50 105 THR B N 1
ATOM 2060 C CA . THR B 1 129 ? 44.084 14.860 13.814 1.00 70.01 105 THR B CA 1
ATOM 2061 C C . THR B 1 129 ? 42.927 15.029 12.811 1.00 69.03 105 THR B C 1
ATOM 2062 O O . THR B 1 129 ? 42.730 16.104 12.244 1.00 72.82 105 THR B O 1
ATOM 2066 N N . GLY B 1 130 ? 42.163 13.967 12.606 1.00 61.97 106 GLY B N 1
ATOM 2067 C CA . GLY B 1 130 ? 41.036 13.978 11.678 1.00 62.67 106 GLY B CA 1
ATOM 2068 C C . GLY B 1 130 ? 41.433 13.928 10.206 1.00 65.87 106 GLY B C 1
ATOM 2069 O O . GLY B 1 130 ? 40.592 14.201 9.352 1.00 65.56 106 GLY B O 1
ATOM 2070 N N . PHE B 1 131 ? 42.686 13.558 9.905 1.00 64.37 107 PHE B N 1
ATOM 2071 C CA . PHE B 1 131 ? 43.169 13.503 8.520 1.00 62.94 107 PHE B CA 1
ATOM 2072 C C . PHE B 1 131 ? 42.471 12.405 7.736 1.00 56.55 107 PHE B C 1
ATOM 2073 O O . PHE B 1 131 ? 42.027 12.637 6.622 1.00 60.00 107 PHE B O 1
ATOM 2081 N N . THR B 1 132 ? 42.405 11.204 8.299 1.00 56.36 108 THR B N 1
ATOM 2082 C CA . THR B 1 132 ? 41.738 10.089 7.630 1.00 55.66 108 THR B CA 1
ATOM 2083 C C . THR B 1 132 ? 40.258 10.411 7.499 1.00 51.15 108 THR B C 1
ATOM 2084 O O . THR B 1 132 ? 39.628 10.219 6.460 1.00 52.56 108 THR B O 1
ATOM 2088 N N . LEU B 1 133 ? 39.712 10.950 8.565 1.00 52.55 109 LEU B N 1
ATOM 2089 C CA . LEU B 1 133 ? 38.310 11.305 8.583 1.00 52.36 109 LEU B CA 1
ATOM 2090 C C . LEU B 1 133 ? 37.958 12.344 7.546 1.00 48.77 109 LEU B C 1
ATOM 2091 O O . LEU B 1 133 ? 36.930 12.217 6.886 1.00 53.76 109 LEU B O 1
ATOM 2096 N N . GLN B 1 134 ? 38.783 13.371 7.385 1.00 50.57 110 GLN B N 1
ATOM 2097 C CA . GLN B 1 134 ? 38.460 14.413 6.400 1.00 53.89 110 GLN B CA 1
ATOM 2098 C C . GLN B 1 134 ? 38.432 13.802 5.016 1.00 54.56 110 GLN B C 1
ATOM 2099 O O . GLN B 1 134 ? 37.640 14.228 4.175 1.00 53.88 110 GLN B O 1
ATOM 2105 N N . TYR B 1 135 ? 39.314 12.836 4.760 1.00 55.97 111 TYR B N 1
ATOM 2106 C CA . TYR B 1 135 ? 39.322 12.173 3.462 1.00 58.70 111 TYR B CA 1
ATOM 2107 C C . TYR B 1 135 ? 37.987 11.434 3.267 1.00 54.28 111 TYR B C 1
ATOM 2108 O O . TYR B 1 135 ? 37.376 11.525 2.197 1.00 50.51 111 TYR B O 1
ATOM 2117 N N . LEU B 1 136 ? 37.518 10.732 4.304 1.00 52.96 112 LEU B N 1
ATOM 2118 C CA . LEU B 1 136 ? 36.255 9.992 4.195 1.00 53.41 112 LEU B CA 1
ATOM 2119 C C . LEU B 1 136 ? 35.088 10.934 3.964 1.00 50.39 112 LEU B C 1
ATOM 2120 O O . LEU B 1 136 ? 34.282 10.733 3.052 1.00 52.63 112 LEU B O 1
ATOM 2125 N N . VAL B 1 137 ? 35.010 11.968 4.790 1.00 49.90 113 VAL B N 1
ATOM 2126 C CA . VAL B 1 137 ? 33.952 12.972 4.683 1.00 51.43 113 VAL B CA 1
ATOM 2127 C C . VAL B 1 137 ? 33.865 13.523 3.274 1.00 53.56 113 VAL B C 1
ATOM 2128 O O . VAL B 1 137 ? 32.802 13.471 2.653 1.00 56.30 113 VAL B O 1
ATOM 2132 N N . ARG B 1 138 ? 34.987 14.014 2.757 1.00 58.16 114 ARG B N 1
ATOM 2133 C CA . ARG B 1 138 ? 35.023 14.571 1.403 1.00 64.34 114 ARG B CA 1
ATOM 2134 C C . ARG B 1 138 ? 34.633 13.520 0.360 1.00 64.05 114 ARG B C 1
ATOM 2135 O O . ARG B 1 138 ? 33.869 13.810 -0.575 1.00 60.84 114 ARG B O 1
ATOM 2143 N N . HIS B 1 139 ? 35.130 12.300 0.538 1.00 60.84 115 HIS B N 1
ATOM 2144 C CA . HIS B 1 139 ? 34.838 11.206 -0.395 1.00 67.13 115 HIS B CA 1
ATOM 2145 C C . HIS B 1 139 ? 33.332 10.857 -0.400 1.00 64.89 115 HIS B C 1
ATOM 2146 O O . HIS B 1 139 ? 32.725 10.691 -1.457 1.00 66.50 115 HIS B O 1
ATOM 2153 N N . ILE B 1 140 ? 32.729 10.799 0.786 1.00 58.34 116 ILE B N 1
ATOM 2154 C CA . ILE B 1 140 ? 31.301 10.506 0.913 1.00 57.29 116 ILE B CA 1
ATOM 2155 C C . ILE B 1 140 ? 30.412 11.614 0.364 1.00 59.91 116 ILE B C 1
ATOM 2156 O O . ILE B 1 140 ? 29.353 11.326 -0.212 1.00 63.35 116 ILE B O 1
ATOM 2161 N N . PHE B 1 141 ? 30.823 12.874 0.518 1.00 63.85 117 PHE B N 1
ATOM 2162 C CA . PHE B 1 141 ? 30.023 13.976 -0.018 1.00 64.28 117 PHE B CA 1
ATOM 2163 C C . PHE B 1 141 ? 29.915 13.955 -1.542 1.00 66.50 117 PHE B C 1
ATOM 2164 O O . PHE B 1 141 ? 28.937 14.474 -2.090 1.00 68.72 117 PHE B O 1
ATOM 2172 N N . THR B 1 142 ? 30.897 13.372 -2.231 1.00 69.87 118 THR B N 1
ATOM 2173 C CA . THR B 1 142 ? 30.850 13.307 -3.712 1.00 72.40 118 THR B CA 1
ATOM 2174 C C . THR B 1 142 ? 29.748 12.342 -4.165 1.00 70.33 118 THR B C 1
ATOM 2175 O O . THR B 1 142 ? 29.294 12.417 -5.311 1.00 67.36 118 THR B O 1
ATOM 2179 N N . ARG B 1 143 ? 29.328 11.447 -3.259 1.00 62.35 119 ARG B N 1
ATOM 2180 C CA . ARG B 1 143 ? 28.266 10.482 -3.549 1.00 62.11 119 ARG B CA 1
ATOM 2181 C C . ARG B 1 143 ? 26.865 11.015 -3.277 1.00 59.96 119 ARG B C 1
ATOM 2182 O O . ARG B 1 143 ? 25.891 10.273 -3.372 1.00 59.93 119 ARG B O 1
ATOM 2190 N N . ASN B 1 144 ? 26.772 12.306 -2.962 1.00 62.60 120 ASN B N 1
ATOM 2191 C CA . ASN B 1 144 ? 25.495 12.991 -2.751 1.00 65.36 120 ASN B CA 1
ATOM 2192 C C . ASN B 1 144 ? 24.526 12.354 -1.739 1.00 62.31 120 ASN B C 1
ATOM 2193 O O . ASN B 1 144 ? 23.401 11.979 -2.096 1.00 61.99 120 ASN B O 1
ATOM 2198 N N . PRO B 1 145 ? 24.959 12.229 -0.474 1.00 57.24 121 PRO B N 1
ATOM 2199 C CA . PRO B 1 145 ? 24.050 11.721 0.540 1.00 53.03 121 PRO B CA 1
ATOM 2200 C C . PRO B 1 145 ? 23.074 12.818 0.934 1.00 51.59 121 PRO B C 1
ATOM 2201 O O . PRO B 1 145 ? 23.334 13.999 0.690 1.00 53.06 121 PRO B O 1
ATOM 2205 N N . ALA B 1 146 ? 21.934 12.445 1.495 1.00 50.87 122 ALA B N 1
ATOM 2206 C CA . ALA B 1 146 ? 20.973 13.447 1.941 1.00 46.58 122 ALA B CA 1
ATOM 2207 C C . ALA B 1 146 ? 21.626 14.216 3.084 1.00 48.34 122 ALA B C 1
ATOM 2208 O O . ALA B 1 146 ? 21.347 15.405 3.283 1.00 49.78 122 ALA B O 1
ATOM 2210 N N . SER B 1 147 ? 22.454 13.528 3.880 1.00 44.59 123 SER B N 1
ATOM 2211 C CA . SER B 1 147 ? 23.140 14.186 5.010 1.00 43.67 123 SER B CA 1
ATOM 2212 C C . SER B 1 147 ? 24.280 13.316 5.476 1.00 39.77 123 SER B C 1
ATOM 2213 O O . SER B 1 147 ? 24.320 12.125 5.201 1.00 39.82 123 SER B O 1
ATOM 2216 N N . LEU B 1 148 ? 25.153 13.903 6.271 1.00 40.12 124 LEU B N 1
ATOM 2217 C CA . LEU B 1 148 ? 26.303 13.188 6.818 1.00 41.12 124 LEU B CA 1
ATOM 2218 C C . LEU B 1 148 ? 26.670 13.757 8.184 1.00 38.38 124 LEU B C 1
ATOM 2219 O O . LEU B 1 148 ? 26.781 14.964 8.328 1.00 37.74 124 LEU B O 1
ATOM 2224 N N . GLU B 1 149 ? 26.800 12.882 9.182 1.00 36.52 125 GLU B N 1
ATOM 2225 C CA . GLU B 1 149 ? 27.186 13.298 10.514 1.00 35.62 125 GLU B CA 1
ATOM 2226 C C . GLU B 1 149 ? 28.137 12.272 11.024 1.00 34.79 125 GLU B C 1
ATOM 2227 O O . GLU B 1 149 ? 28.237 11.185 10.485 1.00 32.92 125 GLU B O 1
ATOM 2233 N N . ILE B 1 150 ? 28.822 12.619 12.105 1.00 34.70 126 ILE B N 1
ATOM 2234 C CA . ILE B 1 150 ? 29.830 11.768 12.679 1.00 32.24 126 ILE B CA 1
ATOM 2235 C C . ILE B 1 150 ? 29.555 11.553 14.139 1.00 32.30 126 ILE B C 1
ATOM 2236 O O . ILE B 1 150 ? 29.111 12.473 14.833 1.00 32.09 126 ILE B O 1
ATOM 2241 N N . VAL B 1 151 ? 29.799 10.326 14.587 1.00 29.40 127 VAL B N 1
ATOM 2242 C CA . VAL B 1 151 ? 29.752 10.006 16.006 1.00 30.54 127 VAL B CA 1
ATOM 2243 C C . VAL B 1 151 ? 31.127 9.456 16.380 1.00 28.65 127 VAL B C 1
ATOM 2244 O O . VAL B 1 151 ? 31.647 8.542 15.709 1.00 34.09 127 VAL B O 1
ATOM 2248 N N . THR B 1 152 ? 31.727 9.986 17.429 1.00 28.67 128 THR B N 1
ATOM 2249 C CA . THR B 1 152 ? 33.019 9.464 17.907 1.00 30.21 128 THR B CA 1
ATOM 2250 C C . THR B 1 152 ? 32.929 9.185 19.390 1.00 30.51 128 THR B C 1
ATOM 2251 O O . THR B 1 152 ? 32.389 9.981 20.132 1.00 31.08 128 THR B O 1
ATOM 2255 N N . LEU B 1 153 ? 33.418 8.025 19.829 1.00 30.15 129 LEU B N 1
ATOM 2256 C CA . LEU B 1 153 ? 33.406 7.734 21.270 1.00 30.45 129 LEU B CA 1
ATOM 2257 C C . LEU B 1 153 ? 34.294 8.704 22.037 1.00 31.38 129 LEU B C 1
ATOM 2258 O O . LEU B 1 153 ? 33.914 9.189 23.102 1.00 28.80 129 LEU B O 1
ATOM 2263 N N . LEU B 1 154 ? 35.467 8.999 21.465 1.00 32.18 130 LEU B N 1
ATOM 2264 C CA . LEU B 1 154 ? 36.476 9.865 22.084 1.00 33.10 130 LEU B CA 1
ATOM 2265 C C . LEU B 1 154 ? 36.904 10.979 21.122 1.00 35.36 130 LEU B C 1
ATOM 2266 O O . LEU B 1 154 ? 37.062 10.752 19.925 1.00 36.74 130 LEU B O 1
ATOM 2271 N N . LEU B 1 155 ? 37.097 12.169 21.657 1.00 36.62 131 LEU B N 1
ATOM 2272 C CA . LEU B 1 155 ? 37.527 13.318 20.880 1.00 38.00 131 LEU B CA 1
ATOM 2273 C C . LEU B 1 155 ? 38.644 13.975 21.664 1.00 39.64 131 LEU B C 1
ATOM 2274 O O . LEU B 1 155 ? 38.429 14.456 22.783 1.00 39.89 131 LEU B O 1
ATOM 2279 N N . LYS B 1 156 ? 39.832 13.961 21.071 1.00 49.81 132 LYS B N 1
ATOM 2280 C CA . LYS B 1 156 ? 41.020 14.505 21.676 1.00 57.84 132 LYS B CA 1
ATOM 2281 C C . LYS B 1 156 ? 40.971 16.029 21.521 1.00 62.47 132 LYS B C 1
ATOM 2282 O O . LYS B 1 156 ? 40.547 16.542 20.481 1.00 53.62 132 LYS B O 1
ATOM 2288 N N . GLU B 1 157 ? 41.380 16.729 22.583 1.00 72.20 133 GLU B N 1
ATOM 2289 C CA . GLU B 1 157 ? 41.391 18.187 22.653 1.00 82.25 133 GLU B CA 1
ATOM 2290 C C . GLU B 1 157 ? 42.705 18.755 22.138 1.00 76.07 133 GLU B C 1
ATOM 2291 O O . GLU B 1 157 ? 42.795 19.141 20.981 1.00 78.76 133 GLU B O 1
ATOM 2297 N N . PHE B 1 164 ? 35.219 20.121 10.113 1.00 93.54 140 PHE B N 1
ATOM 2298 C CA . PHE B 1 164 ? 33.822 19.681 10.022 1.00 98.77 140 PHE B CA 1
ATOM 2299 C C . PHE B 1 164 ? 33.291 19.350 11.431 1.00 88.58 140 PHE B C 1
ATOM 2300 O O . PHE B 1 164 ? 34.007 18.762 12.238 1.00 81.91 140 PHE B O 1
ATOM 2308 N N . PRO B 1 165 ? 32.033 19.730 11.737 1.00 84.27 141 PRO B N 1
ATOM 2309 C CA . PRO B 1 165 ? 31.524 19.459 13.087 1.00 74.06 141 PRO B CA 1
ATOM 2310 C C . PRO B 1 165 ? 31.279 17.987 13.397 1.00 61.04 141 PRO B C 1
ATOM 2311 O O . PRO B 1 165 ? 30.880 17.222 12.487 1.00 54.29 141 PRO B O 1
ATOM 2315 N N . VAL B 1 166 ? 31.531 17.613 14.662 1.00 48.61 142 VAL B N 1
ATOM 2316 C CA . VAL B 1 166 ? 31.276 16.259 15.147 1.00 44.96 142 VAL B CA 1
ATOM 2317 C C . VAL B 1 166 ? 30.048 16.352 16.025 1.00 41.38 142 VAL B C 1
ATOM 2318 O O . VAL B 1 166 ? 30.117 16.858 17.137 1.00 42.15 142 VAL B O 1
ATOM 2322 N N . LYS B 1 167 ? 28.929 15.843 15.524 1.00 38.13 143 LYS B N 1
ATOM 2323 C CA . LYS B 1 167 ? 27.662 16.003 16.202 1.00 37.80 143 LYS B CA 1
ATOM 2324 C C . LYS B 1 167 ? 27.440 15.139 17.446 1.00 35.59 143 LYS B C 1
ATOM 2325 O O . LYS B 1 167 ? 26.789 15.569 18.381 1.00 35.35 143 LYS B O 1
ATOM 2331 N N . TYR B 1 168 ? 28.015 13.948 17.494 1.00 33.40 144 TYR B N 1
ATOM 2332 C CA . TYR B 1 168 ? 27.825 13.084 18.656 1.00 31.35 144 TYR B CA 1
ATOM 2333 C C . TYR B 1 168 ? 29.182 12.721 19.231 1.00 31.38 144 TYR B C 1
ATOM 2334 O O . TYR B 1 168 ? 30.010 12.112 18.562 1.00 31.06 144 TYR B O 1
ATOM 2343 N N . ILE B 1 169 ? 29.392 13.049 20.498 1.00 32.56 145 ILE B N 1
ATOM 2344 C CA . ILE B 1 169 ? 30.678 12.852 21.146 1.00 32.67 145 ILE B CA 1
ATOM 2345 C C . ILE B 1 169 ? 30.511 12.163 22.475 1.00 32.88 145 ILE B C 1
ATOM 2346 O O . ILE B 1 169 ? 29.657 12.554 23.297 1.00 33.57 145 ILE B O 1
ATOM 2351 N N . GLY B 1 170 ? 31.303 11.112 22.682 1.00 32.25 146 GLY B N 1
ATOM 2352 C CA . GLY B 1 170 ? 31.240 10.355 23.914 1.00 34.58 146 GLY B CA 1
ATOM 2353 C C . GLY B 1 170 ? 31.939 11.156 25.004 1.00 35.49 146 GLY B C 1
ATOM 2354 O O . GLY B 1 170 ? 31.292 11.756 25.865 1.00 36.67 146 GLY B O 1
ATOM 2355 N N . TRP B 1 171 ? 33.262 11.141 24.963 1.00 34.57 147 TRP B N 1
ATOM 2356 C CA . TRP B 1 171 ? 34.055 11.897 25.914 1.00 36.33 147 TRP B CA 1
ATOM 2357 C C . TRP B 1 171 ? 35.102 12.748 25.205 1.00 37.24 147 TRP B C 1
ATOM 2358 O O . TRP B 1 171 ? 35.717 12.283 24.247 1.00 37.29 147 TRP B O 1
ATOM 2369 N N . ARG B 1 172 ? 35.268 13.977 25.674 1.00 38.34 148 ARG B N 1
ATOM 2370 C CA . ARG B 1 172 ? 36.364 14.835 25.253 1.00 42.13 148 ARG B CA 1
ATOM 2371 C C . ARG B 1 172 ? 37.523 14.478 26.197 1.00 43.41 148 ARG B C 1
ATOM 2372 O O . ARG B 1 172 ? 37.349 14.443 27.409 1.00 44.32 148 ARG B O 1
ATOM 2380 N N . ILE B 1 173 ? 38.699 14.211 25.653 1.00 43.51 149 ILE B N 1
ATOM 2381 C CA . ILE B 1 173 ? 39.815 13.770 26.466 1.00 45.13 149 ILE B CA 1
ATOM 2382 C C . ILE B 1 173 ? 41.062 14.603 26.222 1.00 47.97 149 ILE B C 1
ATOM 2383 O O . ILE B 1 173 ? 41.251 15.129 25.151 1.00 47.99 149 ILE B O 1
ATOM 2388 N N . PRO B 1 174 ? 41.933 14.706 27.225 1.00 52.52 150 PRO B N 1
ATOM 2389 C CA . PRO B 1 174 ? 43.172 15.434 27.014 1.00 56.33 150 PRO B CA 1
ATOM 2390 C C . PRO B 1 174 ? 44.117 14.576 26.163 1.00 59.88 150 PRO B C 1
ATOM 2391 O O . PRO B 1 174 ? 43.779 13.441 25.818 1.00 65.44 150 PRO B O 1
ATOM 2395 N N . ASP B 1 175 ? 45.283 15.104 25.817 1.00 66.22 151 ASP B N 1
ATOM 2396 C CA . ASP B 1 175 ? 46.238 14.375 24.979 1.00 71.24 151 ASP B CA 1
ATOM 2397 C C . ASP B 1 175 ? 46.930 13.269 25.792 1.00 69.77 151 ASP B C 1
ATOM 2398 O O . ASP B 1 175 ? 47.936 13.499 26.462 1.00 75.55 151 ASP B O 1
ATOM 2403 N N . GLU B 1 176 ? 46.382 12.069 25.719 1.00 61.91 152 GLU B N 1
ATOM 2404 C CA . GLU B 1 176 ? 46.914 10.956 26.464 1.00 60.36 152 GLU B CA 1
ATOM 2405 C C . GLU B 1 176 ? 46.871 9.723 25.573 1.00 55.17 152 GLU B C 1
ATOM 2406 O O . GLU B 1 176 ? 46.108 9.694 24.628 1.00 52.14 152 GLU B O 1
ATOM 2412 N N . PHE B 1 177 ? 47.693 8.725 25.897 1.00 53.40 153 PHE B N 1
ATOM 2413 C CA . PHE B 1 177 ? 47.824 7.498 25.131 1.00 54.23 153 PHE B CA 1
ATOM 2414 C C . PHE B 1 177 ? 46.817 6.463 25.674 1.00 48.26 153 PHE B C 1
ATOM 2415 O O . PHE B 1 177 ? 47.024 5.900 26.738 1.00 45.28 153 PHE B O 1
ATOM 2423 N N . LEU B 1 178 ? 45.742 6.211 24.935 1.00 41.79 154 LEU B N 1
ATOM 2424 C CA . LEU B 1 178 ? 44.726 5.284 25.362 1.00 38.78 154 LEU B CA 1
ATOM 2425 C C . LEU B 1 178 ? 44.760 3.987 24.578 1.00 36.60 154 LEU B C 1
ATOM 2426 O O . LEU B 1 178 ? 45.048 3.973 23.406 1.00 35.69 154 LEU B O 1
ATOM 2431 N N . VAL B 1 179 ? 44.475 2.877 25.246 1.00 36.29 155 VAL B N 1
ATOM 2432 C CA . VAL B 1 179 ? 44.443 1.578 24.579 1.00 35.07 155 VAL B CA 1
ATOM 2433 C C . VAL B 1 179 ? 43.241 0.815 25.037 1.00 33.73 155 VAL B C 1
ATOM 2434 O O . VAL B 1 179 ? 42.667 1.110 26.094 1.00 33.91 155 VAL B O 1
ATOM 2438 N N . GLY B 1 180 ? 42.842 -0.149 24.215 1.00 32.24 156 GLY B N 1
ATOM 2439 C CA . GLY B 1 180 ? 41.705 -0.978 24.508 1.00 32.59 156 GLY B CA 1
ATOM 2440 C C . GLY B 1 180 ? 40.493 -0.551 23.725 1.00 32.13 156 GLY B C 1
ATOM 2441 O O . GLY B 1 180 ? 40.470 0.511 23.127 1.00 33.76 156 GLY B O 1
ATOM 2442 N N . TYR B 1 181 ? 39.525 -1.445 23.662 1.00 30.81 157 TYR B N 1
ATOM 2443 C CA . TYR B 1 181 ? 38.276 -1.197 22.980 1.00 30.79 157 TYR B CA 1
ATOM 2444 C C . TYR B 1 181 ? 38.474 -0.705 21.561 1.00 32.00 157 TYR B C 1
ATOM 2445 O O . TYR B 1 181 ? 37.817 0.242 21.098 1.00 31.11 157 TYR B O 1
ATOM 2454 N N . GLY B 1 182 ? 39.385 -1.377 20.868 1.00 32.51 158 GLY B N 1
ATOM 2455 C CA . GLY B 1 182 ? 39.698 -1.047 19.499 1.00 33.42 158 GLY B CA 1
ATOM 2456 C C . GLY B 1 182 ? 40.995 -0.283 19.314 1.00 35.24 158 GLY B C 1
ATOM 2457 O O . GLY B 1 182 ? 41.536 -0.282 18.220 1.00 37.61 158 GLY B O 1
ATOM 2458 N N . LEU B 1 183 ? 41.480 0.400 20.349 1.00 37.79 159 LEU B N 1
ATOM 2459 C CA . LEU B 1 183 ? 42.708 1.219 20.252 1.00 36.50 159 LEU B CA 1
ATOM 2460 C C . LEU B 1 183 ? 43.893 0.362 20.605 1.00 36.22 159 LEU B C 1
ATOM 2461 O O . LEU B 1 183 ? 43.876 -0.341 21.596 1.00 38.26 159 LEU B O 1
ATOM 2466 N N . ASP B 1 184 ? 44.921 0.401 19.782 1.00 37.77 160 ASP B N 1
ATOM 2467 C CA . ASP B 1 184 ? 46.096 -0.394 19.988 1.00 39.31 160 ASP B CA 1
ATOM 2468 C C . ASP B 1 184 ? 47.345 0.427 20.183 1.00 40.52 160 ASP B C 1
ATOM 2469 O O . ASP B 1 184 ? 47.365 1.625 19.938 1.00 40.62 160 ASP B O 1
ATOM 2474 N N . PHE B 1 185 ? 48.389 -0.254 20.652 1.00 40.92 161 PHE B N 1
ATOM 2475 C CA . PHE B 1 185 ? 49.714 0.304 20.736 1.00 43.18 161 PHE B CA 1
ATOM 2476 C C . PHE B 1 185 ? 50.567 -0.705 19.970 1.00 44.93 161 PHE B C 1
ATOM 2477 O O . PHE B 1 185 ? 50.810 -1.798 20.473 1.00 43.58 161 PHE B O 1
ATOM 2485 N N . ASP B 1 186 ? 50.988 -0.335 18.758 1.00 48.75 162 ASP B N 1
ATOM 2486 C CA . ASP B 1 186 ? 51.772 -1.214 17.873 1.00 52.70 162 ASP B CA 1
ATOM 2487 C C . ASP B 1 186 ? 51.138 -2.601 17.768 1.00 51.03 162 ASP B C 1
ATOM 2488 O O . ASP B 1 186 ? 51.810 -3.630 17.929 1.00 49.26 162 ASP B O 1
ATOM 2493 N N . GLY B 1 187 ? 49.828 -2.607 17.546 1.00 46.14 163 GLY B N 1
ATOM 2494 C CA . GLY B 1 187 ? 49.063 -3.836 17.415 1.00 47.42 163 GLY B CA 1
ATOM 2495 C C . GLY B 1 187 ? 48.628 -4.524 18.705 1.00 46.94 163 GLY B C 1
ATOM 2496 O O . GLY B 1 187 ? 47.840 -5.456 18.674 1.00 46.21 163 GLY B O 1
ATOM 2497 N N . ARG B 1 188 ? 49.096 -4.033 19.845 1.00 45.00 164 ARG B N 1
ATOM 2498 C CA . ARG B 1 188 ? 48.808 -4.660 21.125 1.00 42.67 164 ARG B CA 1
ATOM 2499 C C . ARG B 1 188 ? 47.603 -3.989 21.833 1.00 38.19 164 ARG B C 1
ATOM 2500 O O . ARG B 1 188 ? 47.250 -2.859 21.514 1.00 36.16 164 ARG B O 1
ATOM 2508 N N . TYR B 1 189 ? 46.910 -4.753 22.679 1.00 37.16 165 TYR B N 1
ATOM 2509 C CA . TYR B 1 189 ? 45.774 -4.311 23.508 1.00 35.82 165 TYR B CA 1
ATOM 2510 C C . TYR B 1 189 ? 44.489 -3.968 22.795 1.00 37.12 165 TYR B C 1
ATOM 2511 O O . TYR B 1 189 ? 43.544 -3.465 23.424 1.00 35.71 165 TYR B O 1
ATOM 2520 N N . ARG B 1 190 ? 44.409 -4.269 21.512 1.00 38.34 166 ARG B N 1
ATOM 2521 C CA . ARG B 1 190 ? 43.253 -3.867 20.750 1.00 39.44 166 ARG B CA 1
ATOM 2522 C C . ARG B 1 190 ? 41.950 -4.450 21.230 1.00 37.66 166 ARG B C 1
ATOM 2523 O O . 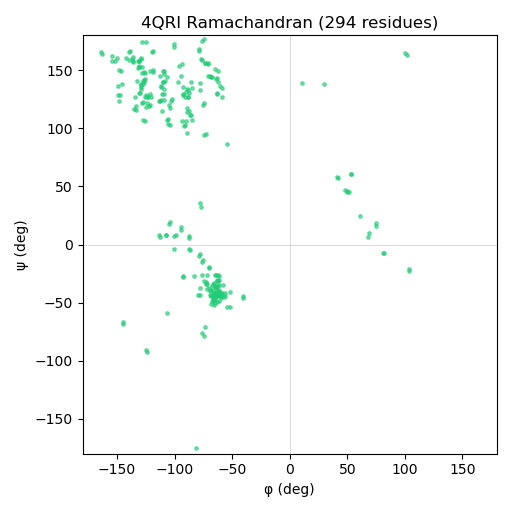ARG B 1 190 ? 40.907 -3.796 21.162 1.00 35.48 166 ARG B O 1
ATOM 2531 N N . ASN B 1 191 ? 42.002 -5.690 21.713 1.00 36.08 167 ASN B N 1
ATOM 2532 C CA . ASN B 1 191 ? 40.809 -6.357 22.151 1.00 34.71 167 ASN B CA 1
ATOM 2533 C C . ASN B 1 191 ? 40.491 -6.248 23.645 1.00 33.77 167 ASN B C 1
ATOM 2534 O O . ASN B 1 191 ? 39.674 -6.985 24.127 1.00 33.21 167 ASN B O 1
ATOM 2539 N N . LEU B 1 192 ? 41.103 -5.340 24.393 1.00 33.56 168 LEU B N 1
ATOM 2540 C CA . LEU B 1 192 ? 40.680 -5.201 25.789 1.00 33.15 168 LEU B CA 1
ATOM 2541 C C . LEU B 1 192 ? 39.243 -4.721 25.777 1.00 32.35 168 LEU B C 1
ATOM 2542 O O . LEU B 1 192 ? 38.853 -3.895 24.933 1.00 32.40 168 LEU B O 1
ATOM 2547 N N . PRO B 1 193 ? 38.434 -5.214 26.720 1.00 32.74 169 PRO B N 1
ATOM 2548 C CA . PRO B 1 193 ? 37.025 -4.813 26.774 1.00 33.02 169 PRO B CA 1
ATOM 2549 C C . PRO B 1 193 ? 36.799 -3.417 27.331 1.00 33.30 169 PRO B C 1
ATOM 2550 O O . PRO B 1 193 ? 35.693 -2.886 27.231 1.00 34.32 169 PRO B O 1
ATOM 2554 N N . ASP B 1 194 ? 37.831 -2.848 27.937 1.00 35.16 170 ASP B N 1
ATOM 2555 C CA . ASP B 1 194 ? 37.785 -1.519 28.530 1.00 36.42 170 ASP B CA 1
ATOM 2556 C C . ASP B 1 194 ? 38.947 -0.674 28.019 1.00 35.86 170 ASP B C 1
ATOM 2557 O O . ASP B 1 194 ? 39.806 -1.173 27.294 1.00 35.68 170 ASP B O 1
ATOM 2562 N N . ILE B 1 195 ? 38.956 0.605 28.389 1.00 33.68 171 ILE B N 1
ATOM 2563 C CA . ILE B 1 195 ? 39.959 1.538 27.936 1.00 33.15 171 ILE B CA 1
ATOM 2564 C C . ILE B 1 195 ? 40.862 1.969 29.081 1.00 33.85 171 ILE B C 1
ATOM 2565 O O . ILE B 1 195 ? 40.397 2.303 30.181 1.00 34.68 171 ILE B O 1
ATOM 2570 N N . HIS B 1 196 ? 42.153 2.005 28.774 1.00 33.28 172 HIS B N 1
ATOM 2571 C CA . HIS B 1 196 ? 43.181 2.282 29.747 1.00 35.52 172 HIS B CA 1
ATOM 2572 C C . HIS B 1 196 ? 44.144 3.329 29.258 1.00 36.25 172 HIS B C 1
ATOM 2573 O O . HIS B 1 196 ? 44.282 3.552 28.041 1.00 34.73 172 HIS B O 1
ATOM 2580 N N . VAL B 1 197 ? 44.805 3.963 30.217 1.00 37.85 173 VAL B N 1
ATOM 2581 C CA . VAL B 1 197 ? 45.873 4.881 29.912 1.00 40.45 173 VAL B CA 1
ATOM 2582 C C . VAL B 1 197 ? 47.127 4.005 29.873 1.00 40.94 173 VAL B C 1
ATOM 2583 O O . VAL B 1 197 ? 47.339 3.191 30.770 1.00 42.34 173 VAL B O 1
ATOM 2587 N N . LEU B 1 198 ? 47.956 4.179 28.855 1.00 41.63 174 LEU B N 1
ATOM 2588 C CA . LEU B 1 198 ? 49.193 3.426 28.719 1.00 44.16 174 LEU B CA 1
ATOM 2589 C C . LEU B 1 198 ? 50.456 4.264 28.948 1.00 48.70 174 LEU B C 1
ATOM 2590 O O . LEU B 1 198 ? 50.582 5.368 28.398 1.00 51.81 174 LEU B O 1
ATOM 2595 N N . GLU B 1 199 ? 51.346 3.776 29.807 1.00 52.83 175 GLU B N 1
ATOM 2596 C CA . GLU B 1 199 ? 52.681 4.369 29.991 1.00 59.65 175 GLU B CA 1
ATOM 2597 C C . GLU B 1 199 ? 53.565 3.356 29.272 1.00 58.69 175 GLU B C 1
ATOM 2598 O O . GLU B 1 199 ? 53.792 2.267 29.804 1.00 53.94 175 GLU B O 1
ATOM 2604 N N . PRO B 1 200 ? 54.027 3.680 28.052 1.00 62.46 176 PRO B N 1
ATOM 2605 C CA . PRO B 1 200 ? 54.849 2.710 27.307 1.00 66.00 176 PRO B CA 1
ATOM 2606 C C . PRO B 1 200 ? 56.155 2.368 28.031 1.00 69.36 176 PRO B C 1
ATOM 2607 O O . PRO B 1 200 ? 56.790 3.258 28.610 1.00 72.48 176 PRO B O 1
ATOM 2611 N N . GLY B 1 201 ? 56.544 1.094 27.997 1.00 69.41 177 GLY B N 1
ATOM 2612 C CA . GLY B 1 201 ? 57.776 0.633 28.662 1.00 75.44 177 GLY B CA 1
ATOM 2613 C C . GLY B 1 201 ? 59.063 1.179 28.052 1.00 75.49 177 GLY B C 1
ATOM 2614 O O . GLY B 1 201 ? 59.083 1.564 26.882 1.00 74.71 177 GLY B O 1
#

Solvent-accessible surface area: 14424 Å² total; per-residue (Å²): 149,44,87,59,71,119,83,13,45,99,122,64,4,48,137,54,3,113,55,3,1,119,86,0,10,128,65,8,130,172,64,92,0,0,0,0,0,18,11,40,12,0,0,0,0,0,0,24,0,0,27,42,3,108,52,38,3,46,1,0,0,3,6,27,150,242,85,86,53,39,5,57,16,60,44,102,0,48,117,50,44,0,0,0,0,14,10,39,13,90,95,20,143,52,15,93,43,5,13,141,40,1,88,93,68,100,19,56,33,6,39,0,0,0,1,0,36,33,156,228,78,89,30,114,3,36,8,48,153,2,79,132,40,94,10,0,0,2,1,19,47,47,133,31,124,19,32,1,39,22,35,2,34,35,6,90,100,128,38,79,62,65,121,86,14,51,111,114,65,4,58,94,56,4,125,50,1,1,115,85,0,4,108,69,10,108,171,65,86,0,0,0,0,0,16,12,39,11,1,0,0,0,0,0,23,0,0,26,58,4,108,49,37,2,59,2,0,0,4,13,59,117,147,39,95,3,51,13,24,42,109,0,46,116,49,47,0,0,0,0,11,13,39,12,91,88,15,133,50,13,98,56,7,10,151,52,2,87,106,72,103,19,57,34,6,40,0,0,0,1,0,39,33,157,131,93,30,112,5,34,8,48,159,0,71,128,38,96,11,0,0,2,0,20,48,49,132,40,126,17,31,3,41,22,33,2,34,34,6,89,69,75

B-factor: mean 49.24, std 19.18, range [21.34, 140.7]

Nearest PDB structures (foldseek):
  4qri-assembly1_A  TM=1.006E+00  e=5.793E-35  Leptospira interrogans serovar Copenhageni str. Fiocruz L1-130
  4rhx-assembly2_B  TM=9.517E-01  e=3.216E-19  Mycobacterium tuberculosis H37Ra
  4rhx-assembly3_C  TM=9.541E-01  e=5.271E-19  Mycobacterium tuberculosis H37Ra
  4rhx-assembly3_D  TM=9.582E-01  e=3.161E-18  Mycobacterium tuberculosis H37Ra
  1hgx-assembly1_A  TM=9.600E-01  e=4.578E-18  Tritrichomonas suis

Foldseek 3Di:
DKDWAADWFLVNLLVLLLVLLVVVLVVCVPQQEEEEAEPDQQVLSVVSNCVNNPDDHHYFYWYWPVTRTPGDGPDQQAQHAYEYTEQEDEPCPVVVVVVVVSVVSHHVYYAYAYLEYEPPDDHDHYRDYDYPFQKAASRRDDVPPRRHHSHMITMDD/DKDWAADADLVNLLVLLLVLLVVVLVVCVPQQEEEEAEPDQQVLSVVSNCVNNPDDHHYFYWYDVHTPRDGPDQQAQHEYEYEEQEDDPCPNVVVVVVVSVVSHHVYYAYAYLEYEVVDHDHYRDYDYPFQKAANRRDDVPPRRHHSHMTTMDGD

Organism: Leptospira interrogans serogroup Icterohaemorrhagiae serovar copenhageni (strain Fiocruz L1-130) (NCBI:txid267671)